Protein AF-A0A6I9Y8D9-F1 (afdb_monomer_lite)

InterPro domains:
  IPR011989 Armadillo-like helical [G3DSA:1.25.10.10] (12-214)
  IPR016024 Armadillo-type fold [SSF48371] (14-206)
  IPR038904 BRCA1-associated ATM activator 1 [PF28344] (1-304)
  IPR038904 BRCA1-associated ATM activator 1 [PTHR21331] (10-304)

Sequence (304 aa):
MKRLRGLDWFWQELLPSELPMLLEGLLNDHDSYVRASAVKTWGHFSLLSPPETPGVKRNENTKEVCAGGARLLEILSSDSEGFPRRAAVGVFIDWLKEGHPEASPDPAEFVSRALQAADGDLDWEVKIRALELAGVFIGQTFDGLGLGEGSASAGSSLAKTPAPLADALRLFCQMELFGFLFRGLQDCDRPVALKACEVLLALKSVLCKHRSKSSPAGDAAGLKDIPMETPPPPPPLSLPAGEAAEKDCQDPERLLLILESTDLEGLRKALDVSSDHLERNPESLLQDILAAAGNAEENKVDCY

Foldseek 3Di:
DPPCPPCLVVLVVVLPDCVLVVLVVQCPDPDLVSVLVSLLVLLVSLLSDDDDDPPDDDDPSSVPSNPCLVVLLCCLQPPPDDSSVLSSLVSLLVCLVSVGPVCNVPVLVSLLSQLVSQLPDPDLSSLLSNLVSLLSVLQVLCVVVVLHPPDDDDDDDDDDDPVSVVVSLQSCLVSLVLVSLVSQCVDPPLSSVLSSLVSLVVVVVSVVVVVVVPDPPDDDDDDDDDDDDDDDDQDPPCQDDDPVNNVLSNDSVSSVVSSVSDPSVVSNVVSVPDPCVQVVPVVNVVVVVVVVVVVPPPPPPPDD

Secondary structure (DSSP, 8-state):
--SSTT-HHHHHHHTTSSHHHHHHHHTT-SSHHHHHHHHHHHHHHHHHSPP--TT----HHHHHTT--HHHHHHHHHH-SSHHHHHHHHHHHHHHHHHT-TTTSS-HHHHHHHHHHHHHT-S-HHHHHHHHHHHHHHHHHHHHHTT-STT-----------SHHHHHHHHHHHHTTHHHHHHHHHT-SSHHHHHHHHHHHHHHHHHHHHHHHHHS-------------PPPPPPPP--PPPSHHHHHHTT-HHHHHHHHHHS-HHHHHHHHHS-THHHHT-HHHHHHHHHHHHHT-TT------

Organism: NCBI:txid35019

Radius of gyration: 24.73 Å; chains: 1; bounding box: 57×56×78 Å

Structure (mmCIF, N/CA/C/O backbone):
data_AF-A0A6I9Y8D9-F1
#
_entry.id   AF-A0A6I9Y8D9-F1
#
loop_
_atom_site.group_PDB
_atom_site.id
_atom_site.type_symbol
_atom_site.label_atom_id
_atom_site.label_alt_id
_atom_site.label_comp_id
_atom_site.label_asym_id
_atom_site.label_entity_id
_atom_site.label_seq_id
_atom_site.pdbx_PDB_ins_code
_atom_site.Cartn_x
_atom_site.Cartn_y
_atom_site.Cartn_z
_atom_site.occupancy
_atom_site.B_iso_or_equiv
_atom_site.auth_seq_id
_atom_site.auth_comp_id
_atom_site.auth_asym_id
_atom_site.auth_atom_id
_atom_site.pdbx_PDB_model_num
ATOM 1 N N . MET A 1 1 ? 19.204 4.654 2.467 1.00 52.19 1 MET A N 1
ATOM 2 C CA . MET A 1 1 ? 19.838 3.651 1.581 1.00 52.19 1 MET A CA 1
ATOM 3 C C . MET A 1 1 ? 20.431 2.461 2.357 1.00 52.19 1 MET A C 1
ATOM 5 O O . MET A 1 1 ? 21.654 2.340 2.446 1.00 52.19 1 MET A O 1
ATOM 9 N N . LYS A 1 2 ? 19.636 1.569 2.972 1.00 49.34 2 LYS A N 1
ATOM 10 C CA . LYS A 1 2 ? 20.222 0.417 3.710 1.00 49.34 2 LYS A CA 1
ATOM 11 C C . LYS A 1 2 ? 20.421 -0.829 2.838 1.00 49.34 2 LYS A C 1
ATOM 13 O O . LYS A 1 2 ? 21.380 -1.554 3.089 1.00 49.34 2 LYS A O 1
ATOM 18 N N . ARG A 1 3 ? 19.577 -1.053 1.820 1.00 50.78 3 ARG A N 1
ATOM 19 C CA . ARG A 1 3 ? 19.607 -2.265 0.967 1.00 50.78 3 ARG A CA 1
ATOM 20 C C . ARG A 1 3 ? 20.657 -2.277 -0.150 1.00 50.78 3 ARG A C 1
ATOM 22 O O . ARG A 1 3 ? 21.012 -3.357 -0.600 1.00 50.78 3 ARG A O 1
ATOM 29 N N . LEU A 1 4 ? 21.158 -1.118 -0.579 1.00 54.22 4 LEU A N 1
ATOM 30 C CA . LEU A 1 4 ? 22.045 -0.995 -1.753 1.00 54.22 4 LEU A CA 1
ATOM 31 C C . LEU A 1 4 ? 23.493 -0.618 -1.402 1.00 54.22 4 LEU A C 1
ATOM 33 O O . LEU A 1 4 ? 24.319 -0.419 -2.289 1.00 54.22 4 LEU A O 1
ATOM 37 N N . ARG A 1 5 ? 23.819 -0.542 -0.105 1.00 54.88 5 ARG A N 1
ATOM 38 C CA . ARG A 1 5 ? 25.154 -0.153 0.361 1.00 54.88 5 ARG A CA 1
ATOM 39 C C . ARG A 1 5 ? 26.219 -1.102 -0.204 1.00 54.88 5 ARG A C 1
ATOM 41 O O . ARG A 1 5 ? 26.212 -2.286 0.118 1.00 54.88 5 ARG A O 1
ATOM 48 N N . GLY A 1 6 ? 27.141 -0.564 -1.005 1.00 60.31 6 GLY A N 1
ATOM 49 C CA . GLY A 1 6 ? 28.257 -1.309 -1.603 1.00 60.31 6 GLY A CA 1
ATOM 50 C C . GLY A 1 6 ? 28.054 -1.756 -3.056 1.00 60.31 6 GLY A C 1
ATOM 51 O O . GLY A 1 6 ? 28.981 -2.321 -3.634 1.00 60.31 6 GLY A O 1
ATOM 52 N N . LEU A 1 7 ? 26.893 -1.484 -3.663 1.00 67.12 7 LEU A N 1
ATOM 53 C CA . LEU A 1 7 ? 26.633 -1.735 -5.090 1.00 67.12 7 LEU A CA 1
ATOM 54 C C . LEU A 1 7 ? 26.669 -0.461 -5.943 1.00 67.12 7 LEU 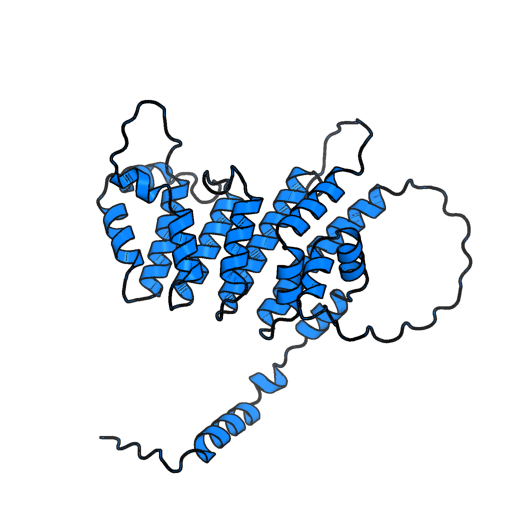A C 1
ATOM 56 O O . LEU A 1 7 ? 26.420 -0.527 -7.141 1.00 67.12 7 LEU A O 1
ATOM 60 N N . ASP A 1 8 ? 27.004 0.686 -5.353 1.00 68.69 8 ASP A N 1
ATOM 61 C CA . ASP A 1 8 ? 26.987 1.987 -6.034 1.00 68.69 8 ASP A CA 1
ATOM 62 C C . ASP A 1 8 ? 27.834 1.979 -7.318 1.00 68.69 8 ASP A C 1
ATOM 64 O O . ASP A 1 8 ? 27.422 2.526 -8.335 1.00 68.69 8 ASP A O 1
ATOM 68 N N . TRP A 1 9 ? 28.970 1.274 -7.300 1.00 73.62 9 TRP A N 1
ATOM 69 C CA . TRP A 1 9 ? 29.848 1.106 -8.461 1.00 73.62 9 TRP A CA 1
ATOM 70 C C . TRP A 1 9 ? 29.178 0.333 -9.610 1.00 73.62 9 TRP A C 1
ATOM 72 O O . TRP A 1 9 ? 29.330 0.705 -10.766 1.00 73.62 9 TRP A O 1
ATOM 82 N N . PHE A 1 10 ? 28.408 -0.718 -9.307 1.00 75.38 10 PHE A N 1
ATOM 83 C CA . PHE A 1 10 ? 27.727 -1.540 -10.312 1.00 75.38 10 PHE A CA 1
ATOM 84 C C . PHE A 1 10 ? 26.657 -0.721 -11.032 1.00 75.38 10 PHE A C 1
ATOM 86 O O . PHE A 1 10 ? 26.528 -0.766 -12.251 1.00 75.38 10 PHE A O 1
ATOM 93 N N . TRP A 1 11 ? 25.924 0.090 -10.276 1.00 71.50 11 TRP A N 1
ATOM 94 C CA . TRP A 1 11 ? 24.886 0.943 -10.832 1.00 71.50 11 TRP A CA 1
ATOM 95 C C . TRP A 1 11 ? 25.444 2.150 -11.582 1.00 71.50 11 TRP A C 1
ATOM 97 O O . TRP A 1 11 ? 24.901 2.517 -12.620 1.00 71.50 11 TRP A O 1
ATOM 107 N N . GLN A 1 12 ? 26.556 2.726 -11.118 1.00 71.00 12 GLN A N 1
ATOM 108 C CA . GLN A 1 12 ? 27.271 3.778 -11.845 1.00 71.00 12 GLN A CA 1
ATOM 109 C C . GLN A 1 12 ? 27.760 3.315 -13.223 1.00 71.00 12 GLN A C 1
ATOM 111 O O . GLN A 1 12 ? 27.753 4.122 -14.147 1.00 71.00 12 GLN A O 1
ATOM 116 N N . GLU A 1 13 ? 28.110 2.036 -13.383 1.00 79.25 13 GLU A N 1
ATOM 117 C CA . GLU A 1 13 ? 28.448 1.439 -14.685 1.00 79.25 13 GLU A CA 1
ATOM 118 C C . GLU A 1 13 ? 27.211 1.152 -15.555 1.00 79.25 13 GLU A C 1
ATOM 120 O O . GLU A 1 13 ? 27.277 1.215 -16.782 1.00 79.25 13 GLU A O 1
ATOM 125 N N . LEU A 1 14 ? 26.053 0.879 -14.944 1.00 76.50 14 LEU A N 1
ATOM 126 C CA . LEU A 1 14 ? 24.811 0.617 -15.676 1.00 76.50 14 LEU A CA 1
ATOM 127 C C . LEU A 1 14 ? 24.106 1.883 -16.176 1.00 76.50 14 LEU A C 1
ATOM 129 O O . LEU A 1 14 ? 23.495 1.841 -17.242 1.00 76.50 14 LEU A O 1
ATOM 133 N N . LEU A 1 15 ? 24.178 3.004 -15.452 1.00 72.94 15 LEU A N 1
ATOM 134 C CA . LEU A 1 15 ? 23.558 4.269 -15.875 1.00 72.94 15 LEU A CA 1
ATOM 135 C C . LEU A 1 15 ? 23.983 4.752 -17.282 1.00 72.94 15 LEU A C 1
ATOM 137 O O . LEU A 1 15 ? 23.105 5.184 -18.025 1.00 72.94 15 LEU A O 1
ATOM 141 N N . PRO A 1 16 ? 25.272 4.713 -17.677 1.00 76.19 16 PRO A N 1
ATOM 142 C CA . PRO A 1 16 ? 25.699 5.111 -19.020 1.00 76.19 16 PRO A CA 1
ATOM 143 C C . PRO A 1 16 ? 25.471 4.032 -20.093 1.00 76.19 16 PRO A C 1
ATOM 145 O O . PRO A 1 16 ? 25.769 4.281 -21.261 1.00 76.19 16 PRO A O 1
ATOM 148 N N . SER A 1 17 ? 24.985 2.842 -19.724 1.00 81.44 17 SER A N 1
ATOM 149 C CA . SER A 1 17 ? 24.684 1.764 -20.675 1.00 81.44 17 SER A CA 1
ATOM 150 C C . SER A 1 17 ? 23.351 1.990 -21.405 1.00 81.44 17 SER A C 1
ATOM 152 O O . SER A 1 17 ? 22.613 2.925 -21.110 1.00 81.44 17 SER A O 1
ATOM 154 N N . GLU A 1 18 ? 22.999 1.103 -22.340 1.00 83.44 18 GLU A N 1
ATOM 155 C CA . GLU A 1 18 ? 21.687 1.110 -23.015 1.00 83.44 18 GLU A CA 1
ATOM 156 C C . GLU A 1 18 ? 20.539 0.614 -22.114 1.00 83.44 18 GLU A C 1
ATOM 158 O O . GLU A 1 18 ? 19.372 0.647 -22.508 1.00 83.44 18 GLU A O 1
ATOM 163 N N . LEU A 1 19 ? 20.845 0.162 -20.892 1.00 82.12 19 LEU A N 1
ATOM 164 C CA . LEU A 1 19 ? 19.865 -0.422 -19.983 1.00 82.12 19 LEU A CA 1
ATOM 165 C C . LEU A 1 19 ? 18.702 0.522 -19.634 1.00 82.12 19 LEU A C 1
ATOM 167 O O . LEU A 1 19 ? 17.575 0.039 -19.663 1.00 82.12 19 LEU A O 1
ATOM 171 N N . PRO A 1 20 ? 18.886 1.831 -19.361 1.00 78.94 20 PRO A N 1
ATOM 172 C CA . PRO A 1 20 ? 17.755 2.724 -19.111 1.00 78.94 20 PRO A CA 1
ATOM 173 C C . PRO A 1 20 ? 16.799 2.837 -20.308 1.00 78.94 20 PRO A C 1
ATOM 175 O O . PRO A 1 20 ? 15.588 2.871 -20.119 1.00 78.94 20 PRO A O 1
ATOM 178 N N . MET A 1 21 ? 17.325 2.829 -21.540 1.00 81.06 21 MET A N 1
ATOM 179 C CA . MET A 1 21 ? 16.495 2.839 -22.752 1.00 81.06 21 MET A CA 1
ATOM 180 C C . MET A 1 21 ? 15.738 1.523 -22.933 1.00 81.06 21 MET A C 1
ATOM 182 O O . MET A 1 21 ? 14.553 1.530 -23.259 1.00 81.06 21 MET A O 1
ATOM 186 N N . LEU A 1 22 ? 16.411 0.391 -22.704 1.00 88.19 22 LEU A N 1
ATOM 187 C CA . LEU A 1 22 ? 15.767 -0.920 -22.725 1.00 88.19 22 LEU A CA 1
ATOM 188 C C . LEU A 1 22 ? 14.656 -0.998 -21.672 1.00 88.19 22 LEU A C 1
ATOM 190 O O . LEU A 1 22 ? 13.570 -1.490 -21.956 1.00 88.19 22 LEU A O 1
ATOM 194 N N . LEU A 1 23 ? 14.920 -0.482 -20.473 1.00 87.56 23 LEU A N 1
ATOM 195 C CA . LEU A 1 23 ? 13.995 -0.501 -19.349 1.00 87.56 23 LEU A CA 1
ATOM 196 C C . LEU A 1 23 ? 12.698 0.250 -19.655 1.00 87.56 23 LEU A C 1
ATOM 198 O O . LEU A 1 23 ? 11.628 -0.271 -19.360 1.00 87.56 23 LEU A O 1
ATOM 202 N N . GLU A 1 24 ? 12.790 1.408 -20.311 1.00 84.94 24 GLU A N 1
ATOM 203 C CA . GLU A 1 24 ? 11.620 2.167 -20.768 1.00 84.94 24 GLU A CA 1
ATOM 204 C C . GLU A 1 24 ? 10.775 1.364 -21.771 1.00 84.94 24 GLU A C 1
ATOM 206 O O . GLU A 1 24 ? 9.545 1.342 -21.697 1.00 84.94 24 GLU A O 1
ATOM 211 N N . GLY A 1 25 ? 11.428 0.626 -22.676 1.00 89.56 25 GLY A N 1
ATOM 212 C CA . GLY A 1 25 ? 10.748 -0.305 -23.578 1.00 89.56 25 GLY A CA 1
ATOM 213 C C . GLY A 1 25 ? 10.026 -1.426 -22.824 1.00 89.56 25 GLY A C 1
ATOM 214 O O . GLY A 1 25 ? 8.864 -1.712 -23.109 1.00 89.56 25 GLY A O 1
ATOM 215 N N . LEU A 1 26 ? 10.684 -2.014 -21.820 1.00 94.50 26 LEU A N 1
ATOM 216 C CA . LEU A 1 26 ? 10.142 -3.117 -21.018 1.00 94.50 26 LEU A CA 1
ATOM 217 C C . LEU A 1 26 ? 8.974 -2.702 -20.108 1.00 94.50 26 LEU A C 1
ATOM 219 O O . LEU A 1 26 ? 8.191 -3.560 -19.708 1.00 94.50 26 LEU A O 1
ATOM 223 N N . LEU A 1 27 ? 8.804 -1.408 -19.808 1.00 92.88 27 LEU A N 1
ATOM 224 C CA . LEU A 1 27 ? 7.602 -0.910 -19.124 1.00 92.88 27 LEU A CA 1
ATOM 225 C C . LEU A 1 27 ? 6.330 -1.080 -19.967 1.00 92.88 27 LEU A C 1
ATOM 227 O O . LEU A 1 27 ? 5.240 -1.052 -19.409 1.00 92.88 27 LEU A O 1
ATOM 231 N N . ASN A 1 28 ? 6.455 -1.274 -21.282 1.00 92.88 28 ASN A N 1
ATOM 232 C CA . ASN A 1 28 ? 5.337 -1.492 -22.203 1.00 92.88 28 ASN A CA 1
ATOM 233 C C . ASN A 1 28 ? 5.327 -2.923 -22.779 1.00 92.88 28 ASN A C 1
ATOM 235 O O . ASN A 1 28 ? 4.719 -3.168 -23.821 1.00 92.88 28 ASN A O 1
ATOM 239 N N . ASP A 1 29 ? 6.032 -3.862 -22.140 1.00 97.44 29 ASP A N 1
ATOM 240 C CA . ASP A 1 29 ? 6.089 -5.254 -22.586 1.00 97.44 29 ASP A CA 1
ATOM 241 C C . ASP A 1 29 ? 4.708 -5.931 -22.508 1.00 97.44 29 ASP A C 1
ATOM 243 O O . ASP A 1 29 ? 3.894 -5.635 -21.630 1.00 97.44 29 ASP A O 1
ATOM 247 N N . HIS A 1 30 ? 4.436 -6.864 -23.419 1.00 96.00 30 HIS A N 1
ATOM 248 C CA . HIS A 1 30 ? 3.203 -7.650 -23.413 1.00 96.00 30 HIS A CA 1
ATOM 249 C C . HIS A 1 30 ? 3.037 -8.524 -22.157 1.00 96.00 30 HIS A C 1
ATOM 251 O O . HIS A 1 30 ? 1.906 -8.782 -21.753 1.00 96.00 30 HIS A O 1
ATOM 257 N N . ASP A 1 31 ? 4.133 -8.956 -21.530 1.00 97.38 31 ASP A N 1
ATOM 258 C CA . ASP A 1 31 ? 4.118 -9.811 -20.346 1.00 97.38 31 ASP A CA 1
ATOM 259 C C . ASP A 1 31 ? 4.144 -8.965 -19.059 1.00 97.38 31 ASP A C 1
ATOM 261 O O . ASP A 1 31 ? 5.067 -8.179 -18.808 1.00 97.38 31 ASP A O 1
ATOM 265 N N . SER A 1 32 ? 3.133 -9.129 -18.200 1.00 97.44 32 SER A N 1
ATOM 266 C CA . SER A 1 32 ? 3.024 -8.370 -16.948 1.00 97.44 32 SER A CA 1
ATOM 267 C C . SER A 1 32 ? 4.136 -8.646 -15.945 1.00 97.44 32 SER A C 1
ATOM 269 O O . SER A 1 32 ? 4.478 -7.751 -15.167 1.00 97.44 32 SER A O 1
ATOM 271 N N . TYR A 1 33 ? 4.746 -9.833 -15.945 1.00 97.56 33 TYR A N 1
ATOM 272 C CA . TYR A 1 33 ? 5.900 -10.120 -15.092 1.00 97.56 33 TYR A CA 1
ATOM 273 C C . TYR A 1 33 ? 7.136 -9.355 -15.559 1.00 97.56 33 TYR A C 1
ATOM 275 O O . TYR A 1 33 ? 7.928 -8.898 -14.722 1.00 97.56 33 TYR A O 1
ATOM 283 N N . VAL A 1 34 ? 7.289 -9.175 -16.874 1.00 97.81 34 VAL A N 1
ATOM 284 C CA . VAL A 1 34 ? 8.354 -8.350 -17.454 1.00 97.81 34 VAL A CA 1
ATOM 285 C C . VAL A 1 34 ? 8.134 -6.888 -17.082 1.00 97.81 34 VAL A C 1
ATOM 287 O O . VAL A 1 34 ? 9.035 -6.292 -16.485 1.00 97.81 34 VAL A O 1
ATOM 290 N N . ARG A 1 35 ? 6.925 -6.345 -17.292 1.00 97.44 35 ARG A N 1
ATOM 291 C CA . ARG A 1 35 ? 6.581 -4.974 -16.869 1.00 97.44 35 ARG A CA 1
ATOM 292 C C . ARG A 1 35 ? 6.806 -4.763 -15.371 1.00 97.44 35 ARG A C 1
ATOM 294 O O . ARG A 1 35 ? 7.448 -3.798 -14.966 1.00 97.44 35 ARG A O 1
ATOM 301 N N . ALA A 1 36 ? 6.370 -5.696 -14.524 1.00 97.94 36 ALA A N 1
ATOM 302 C CA . ALA A 1 36 ? 6.573 -5.615 -13.076 1.00 97.94 36 ALA A CA 1
ATOM 303 C C . ALA A 1 36 ? 8.059 -5.642 -12.675 1.00 97.94 36 ALA A C 1
ATOM 305 O O . ALA A 1 36 ? 8.470 -4.966 -11.727 1.00 97.94 36 ALA A O 1
ATOM 306 N N . SER A 1 37 ? 8.879 -6.422 -13.382 1.00 96.50 37 SER A N 1
ATOM 307 C CA . SER A 1 37 ? 10.331 -6.468 -13.169 1.00 96.50 37 SER A CA 1
ATOM 308 C C . SER A 1 37 ? 11.012 -5.186 -13.644 1.00 96.50 37 SER A C 1
ATOM 310 O O . SER A 1 37 ? 11.926 -4.696 -12.971 1.00 96.50 37 SER A O 1
ATOM 312 N N . ALA A 1 38 ? 10.531 -4.610 -14.748 1.00 94.50 38 ALA A N 1
ATOM 313 C CA . ALA A 1 38 ? 10.971 -3.317 -15.245 1.00 94.50 38 ALA A CA 1
ATOM 314 C C . ALA A 1 38 ? 10.654 -2.209 -14.231 1.00 94.50 38 ALA A C 1
ATOM 316 O O . ALA A 1 38 ? 11.560 -1.491 -13.827 1.00 94.50 38 ALA A O 1
ATOM 317 N N . VAL A 1 39 ? 9.428 -2.156 -13.700 1.00 95.31 39 VAL A N 1
ATOM 318 C CA . VAL A 1 39 ? 9.019 -1.201 -12.654 1.00 95.31 39 VAL A CA 1
ATOM 319 C C . VAL A 1 39 ? 9.939 -1.254 -11.431 1.00 95.31 39 VAL A C 1
ATOM 321 O O . VAL A 1 39 ? 10.436 -0.221 -10.986 1.00 95.31 39 VAL A O 1
ATOM 324 N N . LYS A 1 40 ? 10.215 -2.452 -10.897 1.00 93.12 40 LYS A N 1
ATOM 325 C CA . LYS A 1 40 ? 11.105 -2.612 -9.729 1.00 93.12 40 LYS A CA 1
ATOM 326 C C . LYS A 1 40 ? 12.522 -2.140 -10.029 1.00 93.12 40 LYS A C 1
ATOM 328 O O . LYS A 1 40 ? 13.116 -1.405 -9.245 1.00 93.12 40 LYS A O 1
ATOM 333 N N . THR A 1 41 ? 13.060 -2.570 -11.167 1.00 89.44 41 THR A N 1
ATOM 334 C CA . THR A 1 41 ? 14.404 -2.190 -11.611 1.00 89.44 41 THR A CA 1
ATOM 335 C C . THR A 1 41 ? 14.499 -0.675 -11.776 1.00 89.44 41 THR A C 1
ATOM 337 O O . THR A 1 41 ? 15.435 -0.062 -11.269 1.00 89.44 41 THR A O 1
ATOM 340 N N . TRP A 1 42 ? 13.493 -0.064 -12.398 1.00 87.06 42 TRP A N 1
ATOM 341 C CA . TRP A 1 42 ? 13.403 1.374 -12.629 1.00 87.06 42 TRP A CA 1
ATOM 342 C C . TRP A 1 42 ? 13.354 2.153 -11.310 1.00 87.06 42 TRP A C 1
ATOM 344 O O . TRP A 1 42 ? 14.182 3.033 -11.086 1.00 87.06 42 TRP A O 1
ATOM 354 N N . GLY A 1 43 ? 12.510 1.727 -10.366 1.00 87.56 43 GLY A N 1
ATOM 355 C CA . GLY A 1 43 ? 12.453 2.306 -9.023 1.00 87.56 43 GLY A CA 1
ATOM 356 C C . GLY A 1 43 ? 13.784 2.271 -8.264 1.00 87.56 43 GLY A C 1
ATOM 357 O O . GLY A 1 43 ? 14.105 3.209 -7.529 1.00 87.56 43 GLY A O 1
ATOM 358 N N . HIS A 1 44 ? 14.586 1.218 -8.453 1.00 82.19 44 HIS A N 1
ATOM 359 C CA . HIS A 1 44 ? 15.936 1.139 -7.894 1.00 82.19 44 HIS A CA 1
ATOM 360 C C . HIS A 1 44 ? 16.923 2.082 -8.592 1.00 82.19 44 HIS A C 1
ATOM 362 O O . HIS A 1 44 ? 17.730 2.708 -7.904 1.00 82.19 44 HIS A O 1
ATOM 368 N N . PHE A 1 45 ? 16.846 2.233 -9.918 1.00 78.94 45 PHE A N 1
ATOM 369 C CA . PHE A 1 45 ? 17.674 3.193 -10.659 1.00 78.94 45 PHE A CA 1
ATOM 370 C C . PHE A 1 45 ? 17.459 4.635 -10.187 1.00 78.94 45 PHE A C 1
ATOM 372 O O . PHE A 1 45 ? 18.432 5.379 -10.016 1.00 78.94 45 PHE A O 1
ATOM 379 N N . SER A 1 46 ? 16.211 5.028 -9.925 1.00 78.06 46 SER A N 1
ATOM 380 C CA . SER A 1 46 ? 15.892 6.385 -9.465 1.00 78.06 46 SER A CA 1
ATOM 381 C C . SER A 1 46 ? 16.524 6.693 -8.098 1.00 78.06 46 SER A C 1
ATOM 383 O O . SER A 1 46 ? 17.102 7.763 -7.921 1.00 78.06 46 SER A O 1
ATOM 385 N N . LEU A 1 47 ? 16.567 5.717 -7.178 1.00 73.44 47 LEU A N 1
ATOM 386 C CA . LEU A 1 47 ? 17.202 5.846 -5.851 1.00 73.44 47 LEU A CA 1
ATOM 387 C C . LEU A 1 47 ? 18.715 6.086 -5.879 1.00 73.44 47 LEU A C 1
ATOM 389 O O . LEU A 1 47 ? 19.280 6.569 -4.897 1.00 73.44 47 LEU A O 1
ATOM 393 N N . LEU A 1 48 ? 19.374 5.709 -6.969 1.00 69.88 48 LEU A N 1
ATOM 394 C CA . LEU A 1 48 ? 20.830 5.738 -7.107 1.00 69.88 48 LEU A CA 1
ATOM 395 C C . LEU A 1 48 ? 21.319 6.931 -7.922 1.00 69.88 48 LEU A C 1
ATOM 397 O O . LEU A 1 48 ? 22.524 7.163 -8.034 1.00 69.88 48 LEU A O 1
ATOM 401 N N . SER A 1 49 ? 20.391 7.692 -8.497 1.00 61.03 49 SER A N 1
ATOM 402 C CA . SER A 1 49 ? 20.729 8.879 -9.260 1.00 61.03 49 SER A CA 1
ATOM 403 C C . SER A 1 49 ? 21.261 9.962 -8.314 1.00 61.03 49 SER A C 1
ATOM 405 O O . SER A 1 49 ? 20.552 10.359 -7.387 1.00 61.03 49 SER A O 1
ATOM 407 N N . PRO A 1 50 ? 22.504 10.448 -8.502 1.00 53.19 50 PRO A N 1
ATOM 408 C CA . PRO A 1 50 ? 23.046 11.497 -7.653 1.00 53.19 50 PRO A CA 1
ATOM 409 C C . PRO A 1 50 ? 22.197 12.772 -7.781 1.00 53.19 50 PRO A C 1
ATOM 411 O O . PRO A 1 50 ? 21.688 13.055 -8.871 1.00 53.19 50 PRO A O 1
ATOM 414 N N . PRO A 1 51 ? 22.047 13.554 -6.694 1.00 49.25 51 PRO A N 1
ATOM 415 C CA . PRO A 1 51 ? 21.346 14.831 -6.747 1.00 49.25 51 PRO A CA 1
ATOM 416 C C . PRO A 1 51 ? 21.979 15.727 -7.816 1.00 49.25 51 PRO A C 1
ATOM 418 O O . PRO A 1 51 ? 23.203 15.724 -7.980 1.00 49.25 51 PRO A O 1
ATOM 421 N N . GLU A 1 52 ? 21.147 16.472 -8.554 1.00 47.25 52 GLU A N 1
ATOM 422 C CA . GLU A 1 52 ? 21.610 17.364 -9.619 1.00 47.25 52 GLU A CA 1
ATOM 423 C C . GLU A 1 52 ? 22.723 18.279 -9.088 1.00 47.25 52 GLU A C 1
ATOM 425 O O . GLU A 1 52 ? 22.508 19.136 -8.231 1.00 47.25 52 GLU A O 1
ATOM 430 N N . THR A 1 53 ? 23.945 18.082 -9.582 1.00 41.75 53 THR A N 1
ATOM 431 C CA . THR A 1 53 ? 25.055 18.987 -9.292 1.00 41.75 53 THR A CA 1
ATOM 432 C C . THR A 1 53 ? 24.934 20.194 -10.222 1.00 41.75 53 THR A C 1
ATOM 434 O O . THR A 1 53 ? 24.869 20.015 -11.444 1.00 41.75 53 THR A O 1
ATOM 437 N N . PRO A 1 54 ? 24.907 21.435 -9.695 1.00 35.66 54 PRO A N 1
ATOM 438 C CA . PRO A 1 54 ? 24.822 22.623 -10.534 1.00 35.66 54 PRO A CA 1
ATOM 439 C C . PRO A 1 54 ? 26.008 22.667 -11.506 1.00 35.66 54 PRO A C 1
ATOM 441 O O . PRO A 1 54 ? 27.158 22.767 -11.085 1.00 35.66 54 PRO A O 1
ATOM 444 N N . GLY A 1 55 ? 25.731 22.584 -12.811 1.00 47.25 55 GLY A N 1
ATOM 445 C CA . GLY A 1 55 ? 26.737 22.730 -13.871 1.00 47.25 55 GLY A CA 1
ATOM 446 C C . GLY A 1 55 ? 27.052 21.473 -14.688 1.00 47.25 55 GLY A C 1
ATOM 447 O O . GLY A 1 55 ? 27.704 21.598 -15.725 1.00 47.25 55 GLY A O 1
ATOM 448 N N . VAL A 1 56 ? 26.556 20.288 -14.312 1.00 45.81 56 VAL A N 1
ATOM 449 C CA . VAL A 1 56 ? 26.675 19.082 -15.151 1.00 45.81 56 VAL A CA 1
ATOM 450 C C . VAL A 1 56 ? 25.462 19.000 -16.080 1.00 45.81 56 VAL A C 1
ATOM 452 O O . VAL A 1 56 ? 24.339 18.750 -15.647 1.00 45.81 56 VAL A O 1
ATOM 455 N N . LYS A 1 57 ? 25.668 19.241 -17.382 1.00 39.59 57 LYS A N 1
ATOM 456 C CA . LYS A 1 57 ? 24.616 19.075 -18.396 1.00 39.59 57 LYS A CA 1
ATOM 457 C C . LYS A 1 57 ? 24.281 17.591 -18.534 1.00 39.59 57 LYS A C 1
ATOM 459 O O . LYS A 1 57 ? 24.990 16.856 -19.213 1.00 39.59 57 LYS A O 1
ATOM 464 N N . ARG A 1 58 ? 23.195 17.163 -17.895 1.00 47.84 58 ARG A N 1
ATOM 465 C CA . ARG A 1 58 ? 22.591 15.854 -18.136 1.00 47.84 58 ARG A CA 1
ATOM 466 C C . ARG A 1 58 ? 21.977 15.848 -19.539 1.00 47.84 58 ARG A C 1
ATOM 468 O O . ARG A 1 58 ? 21.263 16.787 -19.891 1.00 47.84 58 ARG A O 1
ATOM 475 N N . ASN A 1 59 ? 22.284 14.827 -20.334 1.00 47.09 59 ASN A N 1
ATOM 476 C CA . ASN A 1 59 ? 21.540 14.514 -21.556 1.00 47.09 59 ASN A CA 1
ATOM 477 C C . ASN A 1 59 ? 20.044 14.368 -21.223 1.00 47.09 59 ASN A C 1
ATOM 479 O O . ASN A 1 59 ? 19.689 13.883 -20.147 1.00 47.09 59 ASN A O 1
ATOM 483 N N . GLU A 1 60 ? 19.176 14.808 -22.131 1.00 49.56 60 GLU A N 1
ATOM 484 C CA . GLU A 1 60 ? 17.718 14.833 -21.929 1.00 49.56 60 GLU A CA 1
ATOM 485 C C . GLU A 1 60 ? 17.180 13.444 -21.529 1.00 49.56 60 GLU A C 1
ATOM 487 O O . GLU A 1 60 ? 16.420 13.342 -20.569 1.00 49.56 60 GLU A O 1
ATOM 492 N N . ASN A 1 61 ? 17.732 12.372 -22.112 1.00 45.22 61 ASN A N 1
ATOM 493 C CA . ASN A 1 61 ? 17.399 10.977 -21.803 1.00 45.22 61 ASN A CA 1
ATOM 494 C C . ASN A 1 61 ? 17.611 10.563 -20.332 1.00 45.22 61 ASN A C 1
ATOM 496 O O . ASN A 1 61 ? 16.887 9.708 -19.837 1.00 45.22 61 ASN A O 1
ATOM 500 N N . THR A 1 62 ? 18.580 11.134 -19.604 1.00 44.62 62 THR A N 1
ATOM 501 C CA . THR A 1 62 ? 18.838 10.735 -18.200 1.00 44.62 62 THR A CA 1
ATOM 502 C C . THR A 1 62 ? 18.065 11.607 -17.204 1.00 44.62 62 THR A C 1
ATOM 504 O O . THR A 1 62 ? 18.054 11.313 -16.013 1.00 44.62 62 THR A O 1
ATOM 507 N N . LYS A 1 63 ? 17.414 12.692 -17.649 1.00 46.97 63 LYS A N 1
ATOM 508 C CA . LYS A 1 63 ? 16.485 13.460 -16.799 1.00 46.97 63 LYS A CA 1
ATOM 509 C C . LYS A 1 63 ? 15.140 12.748 -16.655 1.00 46.97 63 LYS A C 1
ATOM 511 O O . LYS A 1 63 ? 14.577 12.749 -15.568 1.00 46.97 63 LYS A O 1
ATOM 516 N N . GLU A 1 64 ? 14.683 12.105 -17.725 1.00 46.84 64 GLU A N 1
ATOM 517 C CA . GLU A 1 64 ? 13.395 11.402 -17.802 1.00 46.84 64 GLU A CA 1
ATOM 518 C C . GLU A 1 64 ? 13.369 10.137 -16.921 1.00 46.84 64 GLU A C 1
ATOM 520 O O . GLU A 1 64 ? 12.420 9.907 -16.181 1.00 46.84 64 GLU A O 1
ATOM 525 N N . VAL A 1 65 ? 14.484 9.397 -16.862 1.00 49.06 65 VAL A N 1
ATOM 526 C CA . VAL A 1 65 ? 14.658 8.210 -15.993 1.00 49.06 65 VAL A CA 1
ATOM 527 C C . VAL A 1 65 ? 14.664 8.560 -14.488 1.00 49.06 65 VAL A C 1
ATOM 529 O O . VAL A 1 65 ? 14.459 7.694 -13.640 1.00 49.06 65 VAL A O 1
ATOM 532 N N . CYS A 1 66 ? 14.882 9.828 -14.123 1.00 47.97 66 CYS A N 1
ATOM 533 C CA . CYS A 1 66 ? 14.958 10.281 -12.726 1.00 47.97 66 CYS A CA 1
ATOM 534 C C . CYS A 1 66 ? 13.701 10.988 -12.208 1.00 47.97 66 CYS A C 1
ATOM 536 O O . CYS A 1 66 ? 13.685 11.345 -11.034 1.00 47.97 66 CYS A O 1
ATOM 538 N N . ALA A 1 67 ? 12.706 11.219 -13.065 1.00 58.03 67 ALA A N 1
ATOM 539 C CA . ALA A 1 67 ? 11.485 11.959 -12.754 1.00 58.03 67 ALA A CA 1
ATOM 540 C C . ALA A 1 67 ? 10.253 11.135 -13.148 1.00 58.03 67 ALA A C 1
ATOM 542 O O . ALA A 1 67 ? 9.483 11.522 -14.025 1.00 58.03 67 ALA A O 1
ATOM 543 N N . GLY A 1 68 ? 10.084 9.963 -12.546 1.00 74.12 68 GLY A N 1
ATOM 544 C CA . GLY A 1 68 ? 9.057 9.014 -12.988 1.00 74.12 68 GLY A CA 1
ATOM 545 C C . GLY A 1 68 ? 8.191 8.453 -11.875 1.00 74.12 68 GLY A C 1
ATOM 546 O O . GLY A 1 68 ? 7.519 7.449 -12.082 1.00 74.12 68 GLY A O 1
ATOM 547 N N . GLY A 1 69 ? 8.083 9.144 -10.741 1.00 83.12 69 GLY A N 1
ATOM 548 C CA . GLY A 1 69 ? 6.924 8.980 -9.868 1.00 83.12 69 GLY A CA 1
ATOM 549 C C . GLY A 1 69 ? 5.612 9.200 -10.624 1.00 83.12 69 GLY A C 1
ATOM 550 O O . GLY A 1 69 ? 4.671 8.440 -10.424 1.00 83.12 69 GLY A O 1
ATOM 551 N N . ALA A 1 70 ? 5.567 10.141 -11.579 1.00 87.06 70 ALA A N 1
ATOM 552 C CA . ALA A 1 70 ? 4.418 10.320 -12.472 1.00 87.06 70 ALA A CA 1
ATOM 553 C C . ALA A 1 70 ? 4.149 9.079 -13.343 1.00 87.06 70 ALA A C 1
ATOM 555 O O . ALA A 1 70 ? 3.004 8.652 -13.470 1.00 87.06 70 ALA A O 1
ATOM 556 N N . ARG A 1 71 ? 5.204 8.460 -13.887 1.00 89.31 71 ARG A N 1
ATOM 557 C CA . ARG A 1 71 ? 5.113 7.237 -14.697 1.00 89.31 71 ARG A CA 1
ATOM 558 C C . ARG A 1 71 ? 4.670 6.033 -13.865 1.00 89.31 71 ARG A C 1
ATOM 560 O O . ARG A 1 71 ? 3.817 5.266 -14.292 1.00 89.31 71 ARG A O 1
ATOM 567 N N . LEU A 1 72 ? 5.197 5.880 -12.653 1.00 93.31 72 LEU A N 1
ATOM 568 C CA . LEU A 1 72 ? 4.753 4.839 -11.725 1.00 93.31 72 LEU A CA 1
ATOM 569 C C . LEU A 1 72 ? 3.308 5.045 -11.269 1.00 93.31 72 LEU A C 1
ATOM 571 O O . LEU A 1 72 ? 2.585 4.067 -11.097 1.00 93.31 72 LEU A O 1
ATOM 575 N N . LEU A 1 73 ? 2.877 6.297 -11.095 1.00 94.62 73 LEU A N 1
ATOM 576 C CA . LEU A 1 73 ? 1.494 6.622 -10.760 1.00 94.62 73 LEU A CA 1
ATOM 577 C C . LEU A 1 73 ? 0.556 6.321 -11.934 1.00 94.62 73 LEU A C 1
ATOM 579 O O . LEU A 1 73 ? -0.532 5.794 -11.717 1.00 94.62 73 LEU A O 1
ATOM 583 N N . GLU A 1 74 ? 0.985 6.590 -13.169 1.00 94.75 74 GLU A N 1
ATOM 584 C CA . GLU A 1 74 ? 0.275 6.179 -14.384 1.00 94.75 74 GLU A CA 1
ATOM 585 C C . GLU A 1 74 ? 0.129 4.653 -14.438 1.00 94.75 74 GLU A C 1
ATOM 587 O O . GLU A 1 74 ? -0.985 4.162 -14.607 1.00 94.75 74 GLU A O 1
ATOM 592 N N . ILE A 1 75 ? 1.211 3.900 -14.210 1.00 96.38 75 ILE A N 1
ATOM 593 C CA . ILE A 1 75 ? 1.174 2.429 -14.158 1.00 96.38 75 ILE A CA 1
ATOM 594 C C . ILE A 1 75 ? 0.200 1.956 -13.077 1.00 96.38 75 ILE A C 1
ATOM 596 O O . ILE A 1 75 ? -0.673 1.144 -13.367 1.00 96.38 75 ILE A O 1
ATOM 600 N N . LEU A 1 76 ? 0.294 2.499 -11.859 1.00 97.88 76 LEU A N 1
ATOM 601 C CA . LEU A 1 76 ? -0.627 2.182 -10.766 1.00 97.88 76 LEU A CA 1
ATOM 602 C C . LEU A 1 76 ? -2.087 2.502 -11.115 1.00 97.88 76 LEU A C 1
ATOM 604 O O . LEU A 1 76 ? -2.975 1.782 -10.689 1.00 97.88 76 LEU A O 1
ATOM 608 N N . SER A 1 77 ? -2.346 3.553 -11.890 1.00 96.06 77 SER A N 1
ATOM 609 C CA . SER A 1 77 ? -3.715 3.976 -12.205 1.00 96.06 77 SER A CA 1
ATOM 610 C C . SER A 1 77 ? -4.314 3.268 -13.423 1.00 96.06 77 SER A C 1
ATOM 612 O O . SER A 1 77 ? -5.534 3.246 -13.568 1.00 96.06 77 SER A O 1
ATOM 614 N N . SER A 1 78 ? -3.485 2.764 -14.345 1.00 94.75 78 SER A N 1
ATOM 615 C CA . SER A 1 78 ? -3.944 2.413 -15.698 1.00 94.75 78 SER A CA 1
ATOM 616 C C . SER A 1 78 ? -3.399 1.113 -16.287 1.00 94.75 78 SER A C 1
ATOM 618 O O . SER A 1 78 ? -3.945 0.664 -17.296 1.00 94.75 78 SER A O 1
ATOM 620 N N . ASP A 1 79 ? -2.380 0.472 -15.694 1.00 97.38 79 ASP A N 1
ATOM 621 C CA . ASP A 1 79 ? -1.933 -0.835 -16.193 1.00 97.38 79 ASP A CA 1
ATOM 622 C C . ASP A 1 79 ? -3.081 -1.841 -16.068 1.00 97.38 79 ASP A C 1
ATOM 624 O O . ASP A 1 79 ? -3.747 -1.921 -15.034 1.00 97.38 79 ASP A O 1
ATOM 628 N N . SER A 1 80 ? -3.328 -2.613 -17.123 1.00 95.06 80 SER A N 1
ATOM 629 C CA . SER A 1 80 ? -4.446 -3.552 -17.165 1.00 95.06 80 SER A CA 1
ATOM 630 C C . SER A 1 80 ? -4.277 -4.729 -16.204 1.00 95.06 80 SER A C 1
ATOM 632 O O . SER A 1 80 ? -5.265 -5.351 -15.818 1.00 95.06 80 SER A O 1
ATOM 634 N N . GLU A 1 81 ? -3.048 -5.044 -15.792 1.00 97.19 81 GLU A N 1
ATOM 635 C CA . GLU A 1 81 ? -2.737 -6.210 -14.968 1.00 97.19 81 GLU A CA 1
ATOM 636 C C . GLU A 1 81 ? -2.218 -5.824 -13.581 1.00 97.19 81 GLU A C 1
ATOM 638 O O . GLU A 1 81 ? -1.627 -4.770 -13.364 1.00 97.19 81 GLU A O 1
ATOM 643 N N . GLY A 1 82 ? -2.430 -6.712 -12.612 1.00 97.06 82 GLY A N 1
ATOM 644 C CA . GLY A 1 82 ? -2.093 -6.450 -11.216 1.00 97.06 82 GLY A CA 1
ATOM 645 C C . GLY A 1 82 ? -0.593 -6.388 -10.928 1.00 97.06 82 GLY A C 1
ATOM 646 O O . GLY A 1 82 ? -0.150 -5.566 -10.128 1.00 97.06 82 GLY A O 1
ATOM 647 N N . PHE A 1 83 ? 0.230 -7.226 -11.574 1.00 98.19 83 PHE A N 1
ATOM 648 C CA . PHE A 1 83 ? 1.654 -7.340 -11.223 1.00 98.19 83 PHE A CA 1
ATOM 649 C C . PHE A 1 83 ? 2.443 -6.022 -11.337 1.00 98.19 83 PHE A C 1
ATOM 651 O O . PHE A 1 83 ? 3.188 -5.715 -10.397 1.00 98.19 83 PHE A O 1
ATOM 658 N N . PRO A 1 84 ? 2.295 -5.216 -12.407 1.00 98.25 84 PRO A N 1
ATOM 659 C CA . PRO A 1 84 ? 2.972 -3.924 -12.510 1.00 98.25 84 PRO A CA 1
ATOM 660 C C . PRO A 1 84 ? 2.455 -2.912 -11.484 1.00 98.25 84 PRO A C 1
ATOM 662 O O . PRO A 1 84 ? 3.261 -2.230 -10.851 1.00 98.25 84 PRO A O 1
ATOM 665 N N . ARG A 1 85 ? 1.140 -2.884 -11.222 1.00 98.44 85 ARG A N 1
ATOM 666 C CA . ARG A 1 85 ? 0.535 -2.019 -10.191 1.00 98.44 85 ARG A CA 1
ATOM 667 C C . ARG A 1 85 ? 1.050 -2.359 -8.792 1.00 98.44 85 ARG A C 1
ATOM 669 O O . ARG A 1 85 ? 1.520 -1.481 -8.068 1.00 98.44 85 ARG A O 1
ATOM 676 N N . ARG A 1 86 ? 1.101 -3.652 -8.440 1.00 98.38 86 ARG A N 1
ATOM 677 C CA . ARG A 1 86 ? 1.711 -4.150 -7.188 1.00 98.38 86 ARG A CA 1
ATOM 678 C C . ARG A 1 86 ? 3.175 -3.719 -7.070 1.00 98.38 86 ARG A C 1
ATOM 680 O O . ARG A 1 86 ? 3.629 -3.359 -5.982 1.00 98.38 86 ARG A O 1
ATOM 687 N N . ALA A 1 87 ? 3.926 -3.788 -8.171 1.00 98.25 87 ALA A N 1
ATOM 688 C CA . ALA A 1 87 ? 5.323 -3.373 -8.212 1.00 98.25 87 ALA A CA 1
ATOM 689 C C . ALA A 1 87 ? 5.478 -1.860 -7.991 1.00 98.25 87 ALA A C 1
ATOM 691 O O . ALA A 1 87 ? 6.342 -1.469 -7.208 1.00 98.25 87 ALA A O 1
ATOM 692 N N . ALA A 1 88 ? 4.620 -1.034 -8.597 1.00 97.81 88 ALA A N 1
ATOM 693 C CA . ALA A 1 88 ? 4.648 0.421 -8.455 1.00 97.81 88 ALA A CA 1
ATOM 694 C C . ALA A 1 88 ? 4.442 0.858 -6.996 1.00 97.81 88 ALA A C 1
ATOM 696 O O . ALA A 1 88 ? 5.258 1.608 -6.461 1.00 97.81 88 ALA A O 1
ATOM 697 N N . VAL A 1 89 ? 3.441 0.301 -6.300 1.00 98.38 89 VAL A N 1
ATOM 698 C CA . VAL A 1 89 ? 3.246 0.582 -4.863 1.00 98.38 89 VAL A CA 1
ATOM 699 C C . VAL A 1 89 ? 4.452 0.125 -4.036 1.00 98.38 89 VAL A C 1
ATOM 701 O O . VAL A 1 89 ? 4.879 0.821 -3.118 1.00 98.38 89 VAL A O 1
ATOM 704 N N . GLY A 1 90 ? 5.049 -1.021 -4.382 1.00 97.62 90 GLY A N 1
ATOM 705 C CA . GLY A 1 90 ? 6.284 -1.494 -3.753 1.00 97.62 90 GLY A CA 1
ATOM 706 C C . GLY A 1 90 ? 7.439 -0.495 -3.878 1.00 97.62 90 GLY A C 1
ATOM 707 O O . GLY A 1 90 ? 8.125 -0.228 -2.892 1.00 97.62 90 GLY A O 1
ATOM 708 N N . VAL A 1 91 ? 7.611 0.103 -5.058 1.00 96.06 91 VAL A N 1
ATOM 709 C CA . VAL A 1 91 ? 8.609 1.156 -5.279 1.00 96.06 91 VAL A CA 1
ATOM 710 C C . VAL A 1 91 ? 8.294 2.399 -4.446 1.00 96.06 91 VAL A C 1
ATOM 712 O O . VAL A 1 91 ? 9.198 2.932 -3.810 1.00 96.06 91 VAL A O 1
ATOM 715 N N . PHE A 1 92 ? 7.032 2.830 -4.368 1.00 96.81 92 PHE A N 1
ATOM 716 C CA . PHE A 1 92 ? 6.642 3.970 -3.529 1.00 96.81 92 PHE A CA 1
ATOM 717 C C . PHE A 1 92 ? 6.935 3.748 -2.041 1.00 96.81 92 PHE A C 1
ATOM 719 O O . PHE A 1 92 ? 7.420 4.659 -1.368 1.00 96.81 92 PHE A O 1
ATOM 726 N N . ILE A 1 93 ? 6.720 2.530 -1.534 1.00 97.12 93 ILE A N 1
ATOM 727 C CA . ILE A 1 93 ? 7.097 2.151 -0.165 1.00 97.12 93 ILE A CA 1
ATOM 728 C C . ILE A 1 93 ? 8.611 2.277 0.033 1.00 97.12 93 ILE A C 1
ATOM 730 O O . ILE A 1 93 ? 9.056 2.846 1.033 1.00 97.12 93 ILE A O 1
ATOM 734 N N . ASP A 1 94 ? 9.407 1.749 -0.898 1.00 94.00 94 ASP A N 1
ATOM 735 C CA . ASP A 1 94 ? 10.868 1.810 -0.821 1.00 94.00 94 ASP A CA 1
ATOM 736 C C . ASP A 1 94 ? 11.371 3.259 -0.899 1.00 94.00 94 ASP A C 1
ATOM 738 O O . ASP A 1 94 ? 12.230 3.660 -0.113 1.00 94.00 94 ASP A O 1
ATOM 742 N N . TRP A 1 95 ? 10.797 4.074 -1.783 1.00 93.75 95 TRP A N 1
ATOM 743 C CA . TRP A 1 95 ? 11.113 5.495 -1.921 1.00 93.75 95 TRP A CA 1
ATOM 744 C C . TRP A 1 95 ? 10.817 6.285 -0.649 1.00 93.75 95 TRP A C 1
ATOM 746 O O . TRP A 1 95 ? 11.661 7.069 -0.208 1.00 93.75 95 TRP A O 1
ATOM 756 N N . LEU A 1 96 ? 9.666 6.039 -0.023 1.00 94.06 96 LEU A N 1
ATOM 757 C CA . LEU A 1 96 ? 9.295 6.662 1.243 1.00 94.06 96 LEU A CA 1
ATOM 758 C C . LEU A 1 96 ? 10.238 6.232 2.382 1.00 94.06 96 LEU A C 1
ATOM 760 O O . LEU A 1 96 ? 10.705 7.064 3.161 1.00 94.06 96 LEU A O 1
ATOM 764 N N . LYS A 1 97 ? 10.577 4.938 2.469 1.00 92.69 97 LYS A N 1
ATOM 765 C CA . LYS A 1 97 ? 11.500 4.405 3.490 1.00 92.69 97 LYS A CA 1
ATOM 766 C C . LYS A 1 97 ? 12.923 4.937 3.337 1.00 92.69 97 LYS A C 1
ATOM 768 O O . LYS A 1 97 ? 13.604 5.153 4.339 1.00 92.69 97 LYS A O 1
ATOM 773 N N . GLU A 1 98 ? 13.388 5.101 2.103 1.00 88.62 98 GLU A N 1
ATOM 774 C CA . GLU A 1 98 ? 14.778 5.450 1.805 1.00 88.62 98 GLU A CA 1
ATOM 775 C C . GLU A 1 98 ? 15.008 6.960 1.614 1.00 88.62 98 GLU A C 1
ATOM 777 O O . GLU A 1 98 ? 16.167 7.373 1.526 1.00 88.62 98 GLU A O 1
ATOM 782 N N . GLY A 1 99 ? 13.944 7.775 1.614 1.00 87.38 99 GLY A N 1
ATOM 783 C CA . GLY A 1 99 ? 14.016 9.234 1.493 1.00 87.38 99 GLY A CA 1
ATOM 784 C C . GLY A 1 99 ? 14.305 9.704 0.066 1.00 87.38 99 GLY A C 1
ATOM 785 O O . GLY A 1 99 ? 15.178 10.544 -0.140 1.00 87.38 99 GLY A O 1
ATOM 786 N N . HIS A 1 100 ? 13.615 9.129 -0.922 1.00 87.69 100 HIS A N 1
ATOM 787 C CA . HIS A 1 100 ? 13.796 9.469 -2.335 1.00 87.69 100 HIS A CA 1
ATOM 788 C C . HIS A 1 100 ? 13.473 10.952 -2.617 1.00 87.69 100 HIS A C 1
ATOM 790 O O . HIS A 1 100 ? 12.486 11.455 -2.072 1.00 87.69 100 HIS A O 1
ATOM 796 N N . PRO A 1 101 ? 14.214 11.646 -3.507 1.00 86.19 101 PRO A N 1
ATOM 797 C CA . PRO A 1 101 ? 13.983 13.060 -3.820 1.00 86.19 101 PRO A CA 1
ATOM 798 C C . PRO A 1 101 ? 12.587 13.408 -4.349 1.00 86.19 101 PRO A C 1
ATOM 800 O O . PRO A 1 101 ? 12.171 14.549 -4.196 1.00 86.19 101 PRO A O 1
ATOM 803 N N . GLU A 1 102 ? 11.855 12.460 -4.944 1.00 85.44 102 GLU A N 1
ATOM 804 C CA . GLU A 1 102 ? 10.456 12.686 -5.357 1.00 85.44 102 GLU A CA 1
ATOM 805 C C . GLU A 1 102 ? 9.456 12.565 -4.196 1.00 85.44 102 GLU A C 1
ATOM 807 O O . GLU A 1 102 ? 8.420 13.218 -4.211 1.00 85.44 102 GLU A O 1
ATOM 812 N N . ALA A 1 103 ? 9.764 11.756 -3.178 1.00 87.75 103 ALA A N 1
ATOM 813 C CA . ALA A 1 103 ? 8.888 11.555 -2.024 1.00 87.75 103 ALA A CA 1
ATOM 814 C C . ALA A 1 103 ? 9.206 12.529 -0.876 1.00 87.75 103 ALA A C 1
ATOM 816 O O . ALA A 1 103 ? 8.323 12.896 -0.114 1.00 87.75 103 ALA A O 1
ATOM 817 N N . SER A 1 104 ? 10.466 12.951 -0.729 1.00 87.81 104 SER A N 1
ATOM 818 C CA . SER A 1 104 ? 10.926 13.763 0.406 1.00 87.81 104 SER A CA 1
ATOM 819 C C . SER A 1 104 ? 10.387 15.204 0.502 1.00 87.81 104 SER A C 1
ATOM 821 O O . SER A 1 104 ? 10.244 15.662 1.635 1.00 87.81 104 SER A O 1
ATOM 823 N N . PRO A 1 105 ? 10.122 15.948 -0.598 1.00 88.50 105 PRO A N 1
ATOM 824 C CA . PRO A 1 105 ? 9.715 17.353 -0.505 1.00 88.50 105 PRO A CA 1
ATOM 825 C C . PRO A 1 105 ? 8.310 17.517 0.074 1.00 88.50 105 PRO A C 1
ATOM 827 O O . PRO A 1 105 ? 8.092 18.405 0.894 1.00 88.50 105 PRO A O 1
ATOM 830 N N . ASP A 1 106 ? 7.388 16.642 -0.332 1.00 91.56 106 ASP A N 1
ATOM 831 C CA . ASP A 1 106 ? 6.033 16.555 0.208 1.00 91.56 106 ASP A CA 1
ATOM 832 C C . ASP A 1 106 ? 5.593 15.079 0.311 1.00 91.56 106 ASP A C 1
ATOM 834 O O . ASP A 1 106 ? 4.923 14.546 -0.582 1.00 91.56 106 ASP A O 1
ATOM 838 N N . PRO A 1 107 ? 5.986 14.380 1.395 1.00 93.31 107 PRO A N 1
ATOM 839 C CA . PRO A 1 107 ? 5.641 12.973 1.583 1.00 93.31 107 PRO A CA 1
ATOM 840 C C . PRO A 1 107 ? 4.133 12.744 1.719 1.00 93.31 107 PRO A C 1
ATOM 842 O O . PRO A 1 107 ? 3.641 11.672 1.370 1.00 93.31 107 PRO A O 1
ATOM 845 N N . ALA A 1 108 ? 3.399 13.740 2.222 1.00 94.88 108 ALA A N 1
ATOM 846 C CA . ALA A 1 108 ? 1.959 13.663 2.411 1.00 94.88 108 ALA A CA 1
ATOM 847 C C . ALA A 1 108 ? 1.234 13.675 1.063 1.00 94.88 108 ALA A C 1
ATOM 849 O O . ALA A 1 108 ? 0.429 12.787 0.782 1.00 94.88 108 ALA A O 1
ATOM 850 N N . GLU A 1 109 ? 1.561 14.629 0.192 1.00 94.38 109 GLU A N 1
ATOM 851 C CA . GLU A 1 109 ? 0.991 14.691 -1.153 1.00 94.38 109 GLU A CA 1
ATOM 852 C C . GLU A 1 109 ? 1.378 13.457 -1.988 1.00 94.38 109 GLU A C 1
ATOM 854 O O . GLU A 1 109 ? 0.530 12.875 -2.670 1.00 94.38 109 GLU A O 1
ATOM 859 N N . PHE A 1 110 ? 2.634 13.005 -1.883 1.00 94.75 110 PHE A N 1
ATOM 860 C CA . PHE A 1 110 ? 3.127 11.800 -2.557 1.00 94.75 110 PHE A CA 1
ATOM 861 C C . PHE A 1 110 ? 2.332 10.546 -2.165 1.00 94.75 110 PHE A C 1
ATOM 863 O O . PHE A 1 110 ? 1.835 9.824 -3.033 1.00 94.75 110 PHE A O 1
ATOM 870 N N . VAL A 1 111 ? 2.176 10.298 -0.860 1.00 97.06 111 VAL A N 1
ATOM 871 C CA . VAL A 1 111 ? 1.415 9.146 -0.360 1.00 97.06 111 VAL A CA 1
ATOM 872 C C . VAL A 1 111 ? -0.060 9.283 -0.719 1.00 97.06 111 VAL A C 1
ATOM 874 O O . VAL A 1 111 ? -0.638 8.321 -1.211 1.00 97.06 111 VAL A O 1
ATOM 877 N N . SER A 1 112 ? -0.656 10.467 -0.547 1.00 96.44 112 SER A N 1
ATOM 878 C CA . SER A 1 112 ? -2.068 10.714 -0.867 1.00 96.44 112 SER A CA 1
ATOM 879 C C . SER A 1 112 ? -2.404 10.335 -2.314 1.00 96.44 112 SER A C 1
ATOM 881 O O . SER A 1 112 ? -3.333 9.562 -2.546 1.00 96.44 112 SER A O 1
ATOM 883 N N . ARG A 1 113 ? -1.584 10.759 -3.287 1.00 96.06 113 ARG A N 1
ATOM 884 C CA . ARG A 1 113 ? -1.770 10.385 -4.701 1.00 96.06 113 ARG A CA 1
ATOM 885 C C . ARG A 1 113 ? -1.707 8.877 -4.934 1.00 96.06 113 ARG A C 1
ATOM 887 O O . ARG A 1 113 ? -2.526 8.340 -5.675 1.00 96.06 113 ARG A O 1
ATOM 894 N N . ALA A 1 114 ? -0.751 8.193 -4.309 1.00 96.94 114 ALA A N 1
ATOM 895 C CA . ALA A 1 114 ? -0.620 6.745 -4.439 1.00 96.94 114 ALA A CA 1
ATOM 896 C C . ALA A 1 114 ? -1.818 5.998 -3.825 1.00 96.94 114 ALA A C 1
ATOM 898 O O . ALA A 1 114 ? -2.288 5.023 -4.408 1.00 96.94 114 ALA A O 1
ATOM 899 N N . LEU A 1 115 ? -2.336 6.463 -2.681 1.00 97.81 115 LEU A N 1
ATOM 9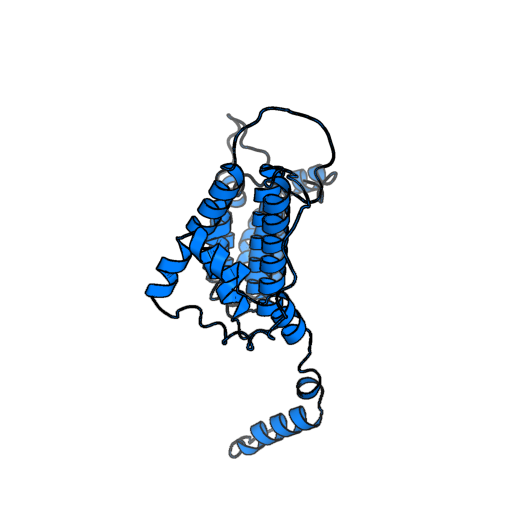00 C CA . LEU A 1 115 ? -3.526 5.879 -2.057 1.00 97.81 115 LEU A CA 1
ATOM 901 C C . LEU A 1 115 ? -4.773 6.103 -2.914 1.00 97.81 115 LEU A C 1
ATOM 903 O O . LEU A 1 115 ? -5.513 5.154 -3.144 1.00 97.81 115 LEU A O 1
ATOM 907 N N . GLN A 1 116 ? -4.969 7.312 -3.447 1.00 95.62 116 GLN A N 1
ATOM 908 C CA . GLN A 1 116 ? -6.087 7.625 -4.346 1.00 95.62 116 GLN A CA 1
ATOM 909 C C . GLN A 1 116 ? -6.087 6.743 -5.600 1.00 95.62 116 GLN A C 1
ATOM 911 O O . GLN A 1 116 ? -7.140 6.264 -6.010 1.00 95.62 116 GLN A O 1
ATOM 916 N N . ALA A 1 117 ? -4.913 6.485 -6.183 1.00 96.25 117 ALA A N 1
ATOM 917 C CA . ALA A 1 117 ? -4.791 5.594 -7.335 1.00 96.25 117 ALA A CA 1
ATOM 918 C C . ALA A 1 117 ? -5.098 4.121 -6.996 1.00 96.25 117 ALA A C 1
ATOM 920 O O . ALA A 1 117 ? -5.584 3.391 -7.853 1.00 96.25 117 ALA A O 1
ATOM 921 N N . ALA A 1 118 ? -4.842 3.685 -5.757 1.00 96.62 118 ALA A N 1
ATOM 922 C CA . ALA A 1 118 ? -5.026 2.298 -5.324 1.00 96.62 118 ALA A CA 1
ATOM 923 C C . ALA A 1 118 ? -6.388 1.998 -4.660 1.00 96.62 118 ALA A C 1
ATOM 925 O O . ALA A 1 118 ? -6.758 0.831 -4.547 1.00 96.62 118 ALA A O 1
ATOM 926 N N . ASP A 1 119 ? -7.129 3.012 -4.200 1.00 91.75 119 ASP A N 1
ATOM 927 C CA . ASP A 1 119 ? -8.365 2.870 -3.403 1.00 91.75 119 ASP A CA 1
ATOM 928 C C . ASP A 1 119 ? -9.446 2.039 -4.117 1.00 91.75 119 ASP A C 1
ATOM 930 O O . ASP A 1 119 ? -10.099 1.186 -3.518 1.00 91.75 119 ASP A O 1
ATOM 934 N N . GLY A 1 120 ? -9.580 2.234 -5.430 1.00 89.31 120 GLY A N 1
ATOM 935 C CA . GLY A 1 120 ? -10.526 1.508 -6.281 1.00 89.31 120 GLY A CA 1
ATOM 936 C C . GLY A 1 120 ? -9.951 0.287 -7.003 1.00 89.31 120 GLY A C 1
ATOM 937 O O . GLY A 1 120 ? -10.609 -0.220 -7.911 1.00 89.31 120 GLY A O 1
ATOM 938 N N . ASP A 1 121 ? -8.735 -0.164 -6.674 1.00 97.12 121 ASP A N 1
ATOM 939 C CA . ASP A 1 121 ? -8.080 -1.237 -7.429 1.00 97.12 121 ASP A CA 1
ATOM 940 C C . ASP A 1 121 ? -8.819 -2.578 -7.265 1.00 97.12 121 ASP A C 1
ATOM 942 O O . ASP A 1 121 ? -9.232 -2.963 -6.172 1.00 97.12 121 ASP A O 1
ATOM 946 N N . LEU A 1 122 ? -8.990 -3.311 -8.365 1.00 93.62 122 LEU A N 1
ATOM 947 C CA . LEU A 1 122 ? -9.648 -4.622 -8.354 1.00 93.62 122 LEU A CA 1
ATOM 948 C C . LEU A 1 122 ? -8.752 -5.728 -7.783 1.00 93.62 122 LEU A C 1
ATOM 950 O O . LEU A 1 122 ? -9.235 -6.800 -7.432 1.00 93.62 122 LEU A O 1
ATOM 954 N N . ASP A 1 123 ? -7.445 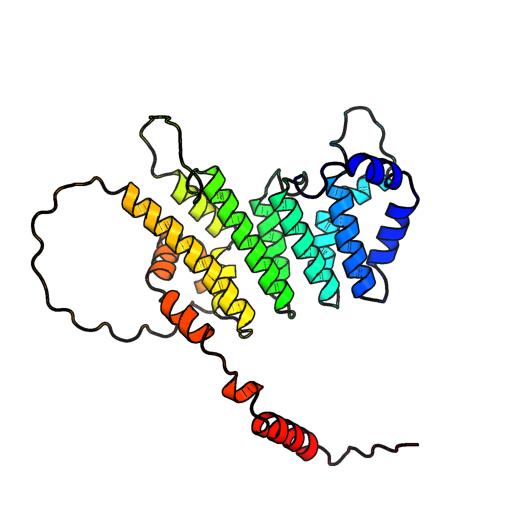-5.494 -7.726 1.00 96.88 123 ASP A N 1
ATOM 955 C CA . ASP A 1 123 ? -6.478 -6.428 -7.184 1.00 96.88 123 ASP A CA 1
ATOM 956 C C . ASP A 1 123 ? -6.242 -6.145 -5.696 1.00 96.88 123 ASP A C 1
ATOM 958 O O . ASP A 1 123 ? -5.572 -5.181 -5.310 1.00 96.88 123 ASP A O 1
ATOM 962 N N . TRP A 1 124 ? -6.764 -7.029 -4.848 1.00 96.81 124 TRP A N 1
ATOM 963 C CA . TRP A 1 124 ? -6.635 -6.943 -3.394 1.00 96.81 124 TRP A CA 1
ATOM 964 C C . TRP A 1 124 ? -5.179 -6.842 -2.914 1.00 96.81 124 TRP A C 1
ATOM 966 O O . TRP A 1 124 ? -4.908 -6.214 -1.888 1.00 96.81 124 TRP A O 1
ATOM 976 N N . GLU A 1 125 ? -4.205 -7.396 -3.647 1.00 98.06 125 GLU A N 1
ATOM 977 C CA . GLU A 1 125 ? -2.792 -7.270 -3.278 1.00 98.06 125 GLU A CA 1
ATOM 978 C C . GLU A 1 125 ? -2.255 -5.850 -3.498 1.00 98.06 125 GLU A C 1
ATOM 980 O O . GLU A 1 125 ? -1.354 -5.419 -2.771 1.00 98.06 125 GLU A O 1
ATOM 985 N N . VAL A 1 126 ? -2.794 -5.106 -4.472 1.00 98.44 126 VAL A N 1
ATOM 986 C CA . VAL A 1 126 ? -2.467 -3.683 -4.658 1.00 98.44 126 VAL A CA 1
ATOM 987 C C . VAL A 1 126 ? -2.992 -2.88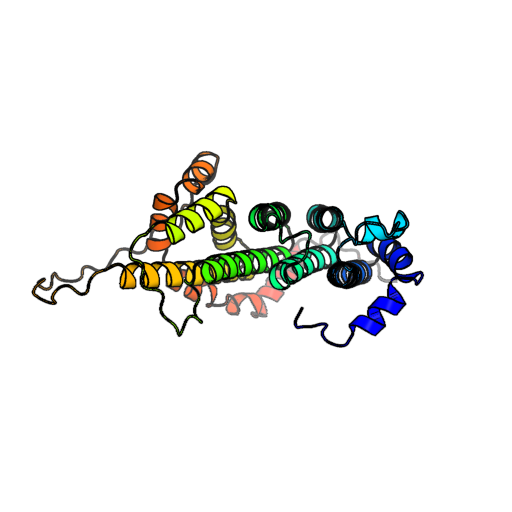6 -3.468 1.00 98.44 126 VAL A C 1
ATOM 989 O O . VAL A 1 126 ? -2.223 -2.149 -2.846 1.00 98.44 126 VAL A O 1
ATOM 992 N N . LYS A 1 127 ? -4.252 -3.113 -3.077 1.00 98.31 127 LYS A N 1
ATOM 993 C CA . LYS A 1 127 ? -4.865 -2.492 -1.891 1.00 98.31 127 LYS A CA 1
ATOM 994 C C . LYS A 1 127 ? -4.085 -2.785 -0.608 1.00 98.31 127 LYS A C 1
ATOM 996 O O . LYS A 1 127 ? -3.784 -1.864 0.149 1.00 98.31 127 LYS A O 1
ATOM 1001 N N . ILE A 1 128 ? -3.671 -4.035 -0.376 1.00 98.19 128 ILE A N 1
ATOM 1002 C CA . ILE A 1 128 ? -2.830 -4.387 0.785 1.00 98.19 128 ILE A CA 1
ATOM 1003 C C . ILE A 1 128 ? -1.513 -3.620 0.788 1.00 98.19 128 ILE A C 1
ATOM 1005 O O . ILE A 1 128 ? -1.091 -3.132 1.837 1.00 98.19 128 ILE A O 1
ATOM 1009 N N . ARG A 1 129 ? -0.841 -3.512 -0.362 1.00 98.50 129 ARG A N 1
ATOM 1010 C CA . ARG A 1 129 ? 0.412 -2.752 -0.452 1.00 98.50 129 ARG A CA 1
ATOM 1011 C C . ARG A 1 129 ? 0.175 -1.265 -0.210 1.00 98.50 129 ARG A C 1
ATOM 1013 O O . ARG A 1 129 ? 0.994 -0.631 0.447 1.00 98.50 129 ARG A O 1
ATOM 1020 N N . ALA A 1 130 ? -0.943 -0.710 -0.666 1.00 98.56 130 ALA A N 1
ATOM 1021 C CA . ALA A 1 130 ? -1.303 0.675 -0.375 1.00 98.56 130 ALA A CA 1
ATOM 1022 C C . ALA A 1 130 ? -1.582 0.885 1.128 1.00 98.56 130 ALA A C 1
ATOM 1024 O O . ALA A 1 130 ? -1.120 1.865 1.711 1.00 98.56 130 ALA A O 1
ATOM 1025 N N . LEU A 1 131 ? -2.214 -0.081 1.803 1.00 98.62 131 LEU A N 1
ATOM 1026 C CA . LEU A 1 131 ? -2.343 -0.090 3.267 1.00 98.62 131 LEU A CA 1
ATOM 1027 C C . LEU A 1 131 ? -0.982 -0.210 3.978 1.00 98.62 131 LEU A C 1
ATOM 1029 O O . LEU A 1 131 ? -0.774 0.416 5.018 1.00 98.62 131 LEU A O 1
ATOM 1033 N N . GLU A 1 132 ? -0.025 -0.964 3.426 1.00 98.56 132 GLU A N 1
ATOM 1034 C CA . GLU A 1 132 ? 1.356 -0.976 3.930 1.00 98.56 132 GLU A CA 1
ATOM 1035 C C . GLU A 1 132 ? 2.017 0.402 3.779 1.00 98.56 132 GLU A C 1
ATOM 1037 O O . GLU A 1 132 ? 2.617 0.891 4.736 1.00 98.56 132 GLU A O 1
ATOM 1042 N N . LEU A 1 133 ? 1.876 1.051 2.618 1.00 98.62 133 LEU A N 1
ATOM 1043 C CA . LEU A 1 133 ? 2.384 2.404 2.374 1.00 98.62 133 LEU A CA 1
ATOM 1044 C C . LEU A 1 133 ? 1.816 3.409 3.387 1.00 98.62 133 LEU A C 1
ATOM 1046 O O . LEU A 1 133 ? 2.583 4.149 4.006 1.00 98.62 133 LEU A O 1
ATOM 1050 N N . ALA A 1 134 ? 0.500 3.377 3.614 1.00 98.50 134 ALA A N 1
ATOM 1051 C CA . ALA A 1 134 ? -0.171 4.168 4.642 1.00 98.50 134 ALA A CA 1
ATOM 1052 C C . ALA A 1 134 ? 0.430 3.915 6.036 1.00 98.50 134 ALA A C 1
ATOM 1054 O O . ALA A 1 134 ? 0.786 4.858 6.743 1.00 98.50 134 ALA A O 1
ATOM 1055 N N . GLY A 1 135 ? 0.612 2.648 6.419 1.00 97.88 135 GLY A N 1
ATOM 1056 C CA . GLY A 1 135 ? 1.221 2.279 7.699 1.00 97.88 135 GLY A CA 1
ATOM 1057 C C . GLY A 1 135 ? 2.659 2.788 7.862 1.00 97.88 135 GLY A C 1
ATOM 1058 O O . GLY A 1 135 ? 3.020 3.280 8.931 1.00 97.88 135 GLY A O 1
ATOM 1059 N N . VAL A 1 136 ? 3.473 2.723 6.803 1.00 97.62 136 VAL A N 1
ATOM 1060 C CA . VAL A 1 136 ? 4.848 3.253 6.796 1.00 97.62 136 VAL A CA 1
ATOM 1061 C C . VAL A 1 136 ? 4.847 4.766 6.998 1.00 97.62 136 VAL A C 1
ATOM 1063 O O . VAL A 1 136 ? 5.605 5.263 7.831 1.00 97.62 136 VAL A O 1
ATOM 1066 N N . PHE A 1 137 ? 3.982 5.487 6.284 1.00 97.56 137 PHE A N 1
ATOM 1067 C CA . PHE A 1 137 ? 3.848 6.937 6.412 1.00 97.56 137 PHE A CA 1
ATOM 1068 C C . PHE A 1 137 ? 3.407 7.360 7.820 1.00 97.56 137 PHE A C 1
ATOM 1070 O O . PHE A 1 137 ? 4.003 8.263 8.411 1.00 97.56 137 PHE A O 1
ATOM 1077 N N . ILE A 1 138 ? 2.414 6.673 8.396 1.00 96.06 138 ILE A N 1
ATOM 1078 C CA . ILE A 1 138 ? 1.960 6.903 9.778 1.00 96.06 138 ILE A CA 1
ATOM 1079 C C . ILE A 1 138 ? 3.119 6.699 10.758 1.00 96.06 138 ILE A C 1
ATOM 1081 O O . ILE A 1 138 ? 3.372 7.558 11.605 1.00 96.06 138 ILE A O 1
ATOM 1085 N N . GLY A 1 139 ? 3.846 5.585 10.625 1.00 93.81 139 GLY A N 1
ATOM 1086 C CA . GLY A 1 139 ? 4.996 5.270 11.471 1.00 93.81 139 GLY A CA 1
ATOM 1087 C C . GLY A 1 139 ? 6.079 6.347 11.407 1.00 93.81 139 GLY A C 1
ATOM 1088 O O . GLY A 1 139 ? 6.477 6.871 12.442 1.00 93.81 139 GLY A O 1
ATOM 1089 N N . GLN A 1 140 ? 6.488 6.749 10.200 1.00 93.38 140 GLN A N 1
ATOM 1090 C CA . GLN A 1 140 ? 7.483 7.810 10.004 1.00 93.38 140 GLN A CA 1
ATOM 1091 C C . GLN A 1 140 ? 7.020 9.167 10.544 1.00 93.38 140 GLN A C 1
ATOM 1093 O O . GLN A 1 140 ? 7.820 9.895 11.135 1.00 93.38 140 GLN A O 1
ATOM 1098 N N . THR A 1 141 ? 5.736 9.497 10.378 1.00 92.81 141 THR A N 1
ATOM 1099 C CA . THR A 1 141 ? 5.149 10.729 10.921 1.00 92.81 141 THR A CA 1
ATOM 1100 C C . THR A 1 141 ? 5.259 10.734 12.443 1.00 92.81 141 THR A C 1
ATOM 1102 O O . THR A 1 141 ? 5.720 11.711 13.028 1.00 92.81 141 THR A O 1
ATOM 1105 N N . PHE A 1 142 ? 4.918 9.629 13.109 1.00 90.75 142 PHE A N 1
ATOM 1106 C CA . PHE A 1 142 ? 5.053 9.531 14.562 1.00 90.75 142 PHE A CA 1
ATOM 1107 C C . PHE A 1 142 ? 6.503 9.472 15.044 1.00 90.75 142 PHE A C 1
ATOM 1109 O O . PHE A 1 142 ? 6.819 10.091 16.062 1.00 90.75 142 PHE A O 1
ATOM 1116 N N . ASP A 1 143 ? 7.393 8.789 14.327 1.00 88.94 143 ASP A N 1
ATOM 1117 C CA . ASP A 1 143 ? 8.825 8.763 14.631 1.00 88.94 143 ASP A CA 1
ATOM 1118 C C . ASP A 1 143 ? 9.431 10.173 14.561 1.00 88.94 143 ASP A C 1
ATOM 1120 O O . ASP A 1 143 ? 10.149 10.579 15.478 1.00 88.94 143 ASP A O 1
ATOM 1124 N N . GLY A 1 144 ? 9.078 10.955 13.534 1.00 85.69 144 GLY A N 1
ATOM 1125 C CA . GLY A 1 144 ? 9.500 12.352 13.381 1.00 85.69 144 GLY A CA 1
ATOM 1126 C C . GLY A 1 144 ? 9.027 13.268 14.516 1.00 85.69 144 GLY A C 1
ATOM 1127 O O . GLY A 1 144 ? 9.691 14.252 14.836 1.00 85.69 144 GLY A O 1
ATOM 1128 N N . LEU A 1 145 ? 7.925 12.910 15.178 1.00 83.12 145 LEU A N 1
ATOM 1129 C CA . LEU A 1 145 ? 7.387 13.608 16.350 1.00 83.12 145 LEU A CA 1
ATOM 1130 C C . LEU A 1 145 ? 7.888 13.030 17.687 1.00 83.12 145 LEU A C 1
ATOM 1132 O O . LEU A 1 145 ? 7.464 13.482 18.751 1.00 83.12 145 LEU A O 1
ATOM 1136 N N . GLY A 1 146 ? 8.769 12.024 17.661 1.00 78.69 146 GLY A N 1
ATOM 1137 C CA . GLY A 1 146 ? 9.280 11.353 18.861 1.00 78.69 146 GLY A CA 1
ATOM 1138 C C . GLY A 1 146 ? 8.254 10.461 19.574 1.00 78.69 146 GLY A C 1
ATOM 1139 O O . GLY A 1 146 ? 8.436 10.128 20.747 1.00 78.69 146 GLY A O 1
ATOM 1140 N N . LEU A 1 147 ? 7.174 10.078 18.886 1.00 72.31 147 LEU A N 1
ATOM 1141 C CA . LEU A 1 147 ? 6.083 9.240 19.399 1.00 72.31 147 LEU A CA 1
ATOM 1142 C C . LEU A 1 147 ? 6.239 7.746 19.053 1.00 72.31 147 LEU A C 1
ATOM 1144 O O . LEU A 1 147 ? 5.440 6.929 19.513 1.00 72.31 147 LEU A O 1
ATOM 1148 N N . GLY A 1 148 ? 7.277 7.396 18.292 1.00 65.75 148 GLY A N 1
ATOM 1149 C CA . GLY A 1 148 ? 7.615 6.035 17.877 1.00 65.75 148 GLY A CA 1
ATOM 1150 C C . GLY A 1 148 ? 7.985 5.057 18.995 1.00 65.75 148 GLY A C 1
ATOM 1151 O O . GLY A 1 148 ? 8.403 5.444 20.090 1.00 65.75 148 GLY A O 1
ATOM 1152 N N . GLU A 1 149 ? 7.897 3.756 18.698 1.00 56.31 149 GLU A N 1
ATOM 1153 C CA . GLU A 1 149 ? 8.141 2.658 19.654 1.00 56.31 149 GLU A CA 1
ATOM 1154 C C . GLU A 1 149 ? 9.610 2.522 20.110 1.00 56.31 149 GLU A C 1
ATOM 1156 O O . GLU A 1 149 ? 9.884 1.810 21.074 1.00 56.31 149 GLU A O 1
ATOM 1161 N N . GLY A 1 150 ? 10.551 3.229 19.470 1.00 51.69 150 GLY A N 1
ATOM 1162 C CA . GLY A 1 150 ? 11.996 3.123 19.716 1.00 51.69 150 GLY A CA 1
ATOM 1163 C C . GLY A 1 150 ? 12.653 4.264 20.503 1.00 51.69 150 GLY A C 1
ATOM 1164 O O . GLY A 1 150 ? 13.875 4.256 20.650 1.00 51.69 150 GLY A O 1
ATOM 1165 N N . SER A 1 151 ? 11.907 5.256 21.000 1.00 48.19 151 SER A N 1
ATOM 1166 C CA . SER A 1 151 ? 12.516 6.411 21.681 1.00 48.19 151 SER A CA 1
ATOM 1167 C C . SER A 1 151 ? 12.862 6.102 23.144 1.00 48.19 151 SER A C 1
ATOM 1169 O O . SER A 1 151 ? 12.069 6.320 24.063 1.00 48.19 151 SER A O 1
ATOM 1171 N N . ALA A 1 152 ? 14.073 5.583 23.361 1.00 43.34 152 ALA A N 1
ATOM 1172 C CA . ALA A 1 152 ? 14.736 5.546 24.659 1.00 43.34 152 ALA A CA 1
ATOM 1173 C C . ALA A 1 152 ? 16.017 6.407 24.614 1.00 43.34 152 ALA A C 1
ATOM 1175 O O . ALA A 1 152 ? 16.985 6.044 23.950 1.00 43.34 152 ALA A O 1
ATOM 1176 N N . SER A 1 153 ? 16.024 7.495 25.403 1.00 44.25 153 SER A N 1
ATOM 1177 C CA . SER A 1 153 ? 17.132 8.451 25.661 1.00 44.25 153 SER A CA 1
ATOM 1178 C C . SER A 1 153 ? 17.347 9.538 24.586 1.00 44.25 153 SER A C 1
ATOM 1180 O O . SER A 1 153 ? 17.222 9.258 23.406 1.00 44.25 153 SER A O 1
ATOM 1182 N N . ALA A 1 154 ? 17.688 10.804 24.860 1.00 38.16 154 ALA A N 1
ATOM 1183 C CA . ALA A 1 154 ? 18.114 11.512 26.069 1.00 38.16 154 ALA A CA 1
ATOM 1184 C C . ALA A 1 154 ? 17.537 12.946 26.075 1.00 38.16 154 ALA A C 1
ATOM 1186 O O . ALA A 1 154 ? 17.176 13.484 25.033 1.00 38.16 154 ALA A O 1
ATOM 1187 N N . GLY A 1 155 ? 17.446 13.553 27.260 1.00 44.94 155 GLY A N 1
ATOM 1188 C CA . GLY A 1 155 ? 16.640 14.739 27.547 1.00 44.94 155 GLY A CA 1
ATOM 1189 C C . GLY A 1 155 ? 16.776 15.949 26.616 1.00 44.94 155 GLY A C 1
ATOM 1190 O O . GLY A 1 155 ? 17.863 16.443 26.336 1.00 44.94 155 GLY A O 1
ATOM 1191 N N . SER A 1 156 ? 15.617 16.524 26.301 1.00 37.47 156 SER A N 1
ATOM 1192 C CA . SER A 1 156 ? 15.450 17.971 26.214 1.00 37.47 156 SER A CA 1
ATOM 1193 C C . SER A 1 156 ? 14.169 18.336 26.956 1.00 37.47 156 SER A C 1
ATOM 1195 O O . SER A 1 156 ? 13.056 18.051 26.520 1.00 37.47 156 SER A O 1
ATOM 1197 N N . SER A 1 157 ? 14.349 18.900 28.147 1.00 48.88 157 SER A N 1
ATOM 1198 C CA . SER A 1 157 ? 13.287 19.531 28.918 1.00 48.88 157 SER A CA 1
ATOM 1199 C C . SER A 1 157 ? 13.010 20.903 28.304 1.00 48.88 157 SER A C 1
ATOM 1201 O O . SER A 1 157 ? 13.718 21.867 28.599 1.00 48.88 157 SER A O 1
ATOM 1203 N N . LEU A 1 158 ? 11.939 21.003 27.520 1.00 38.19 158 LEU A N 1
ATOM 1204 C CA . LEU A 1 158 ? 11.182 22.243 27.389 1.00 38.19 158 LEU A CA 1
ATOM 1205 C C . LEU A 1 158 ? 9.691 21.893 27.352 1.00 38.19 158 LEU A C 1
ATOM 1207 O O . LEU A 1 158 ? 9.195 21.285 26.410 1.00 38.19 158 LEU A O 1
ATOM 1211 N N . ALA A 1 159 ? 8.983 22.221 28.429 1.00 44.66 159 ALA A N 1
ATOM 1212 C CA . ALA A 1 159 ? 7.541 22.042 28.509 1.00 44.66 159 ALA A CA 1
ATOM 1213 C C . ALA A 1 159 ? 6.804 22.942 27.492 1.00 44.66 159 ALA A C 1
ATOM 1215 O O . ALA A 1 159 ? 7.205 24.090 27.288 1.00 44.66 159 ALA A O 1
ATOM 1216 N N . LYS A 1 160 ? 5.663 22.418 26.997 1.00 43.44 160 LYS A N 1
ATOM 1217 C CA . LYS A 1 160 ? 4.698 22.898 25.970 1.00 43.44 160 LYS A CA 1
ATOM 1218 C C . LYS A 1 160 ? 5.008 22.336 24.568 1.00 43.44 160 LYS A C 1
ATOM 1220 O O . LYS A 1 160 ? 5.934 22.781 23.913 1.00 43.44 160 LYS A O 1
ATOM 1225 N N . THR A 1 161 ? 4.243 21.382 24.031 1.00 39.53 161 THR A N 1
ATOM 1226 C CA . THR A 1 161 ? 2.820 21.548 23.678 1.00 39.53 161 THR A CA 1
ATOM 1227 C C . THR A 1 161 ? 2.119 20.201 23.381 1.00 39.53 161 THR A C 1
ATOM 1229 O O . THR A 1 161 ? 2.759 19.282 22.886 1.00 39.53 161 THR A O 1
ATOM 1232 N N . PRO A 1 162 ? 0.790 20.097 23.581 1.00 52.69 162 PRO A N 1
ATOM 1233 C CA . PRO A 1 162 ? -0.072 19.046 23.012 1.00 52.69 162 PRO A CA 1
ATOM 1234 C C . PRO A 1 162 ? -0.342 19.192 21.490 1.00 52.69 162 PRO A C 1
ATOM 1236 O O . PRO A 1 162 ? -1.192 18.497 20.945 1.00 52.69 162 PRO A O 1
ATOM 1239 N N . ALA A 1 163 ? 0.365 20.094 20.798 1.00 61.47 163 ALA A N 1
ATOM 1240 C CA . ALA A 1 163 ? 0.208 20.396 19.370 1.00 61.47 163 ALA A CA 1
ATOM 1241 C C . ALA A 1 163 ? 0.737 19.318 18.389 1.00 61.47 163 ALA A C 1
ATOM 1243 O O . ALA A 1 163 ? 0.066 19.091 17.386 1.00 61.47 163 ALA A O 1
ATOM 1244 N N . PRO A 1 164 ? 1.844 18.588 18.661 1.00 80.44 164 PRO A N 1
ATOM 1245 C CA . PRO A 1 164 ? 2.445 17.674 17.680 1.00 80.44 164 PRO A CA 1
ATOM 1246 C C . PRO A 1 164 ? 1.504 16.566 17.191 1.00 80.44 164 PRO A C 1
ATOM 1248 O O . PRO A 1 164 ? 1.452 16.266 16.002 1.00 80.44 164 PRO A O 1
ATOM 1251 N N . LEU A 1 165 ? 0.725 15.971 18.102 1.00 83.81 165 LEU A N 1
ATOM 1252 C CA . LEU A 1 165 ? -0.224 14.916 17.750 1.00 83.81 165 LEU A CA 1
ATOM 1253 C C . LEU A 1 165 ? -1.444 15.468 17.004 1.00 83.81 165 LEU A C 1
ATOM 1255 O O . LEU A 1 165 ? -1.895 14.861 16.038 1.00 83.81 165 LEU A O 1
ATOM 1259 N N . ALA A 1 166 ? -1.970 16.616 17.437 1.00 84.44 166 ALA A N 1
ATOM 1260 C CA . ALA A 1 166 ? -3.100 17.258 16.774 1.00 84.44 166 ALA A CA 1
ATOM 1261 C C . ALA A 1 166 ? -2.752 17.648 15.329 1.00 84.44 166 ALA A C 1
ATOM 1263 O O . ALA A 1 166 ? -3.582 17.497 14.436 1.00 84.44 166 ALA A O 1
ATOM 1264 N N . ASP A 1 167 ? -1.517 18.091 15.087 1.00 86.81 167 ASP A N 1
ATOM 1265 C CA . ASP A 1 167 ? -1.040 18.429 13.748 1.00 86.81 167 ASP A CA 1
ATOM 1266 C C . ASP A 1 167 ? -0.859 17.180 12.869 1.00 86.81 167 ASP A C 1
ATOM 1268 O O . ASP A 1 167 ? -1.280 17.197 11.714 1.00 86.81 167 ASP A O 1
ATOM 1272 N N . ALA A 1 168 ? -0.358 16.065 13.419 1.00 89.69 168 ALA A N 1
ATOM 1273 C CA . ALA A 1 168 ? -0.326 14.782 12.705 1.00 89.69 168 ALA A CA 1
ATOM 1274 C C . ALA A 1 168 ? -1.730 14.297 12.320 1.00 89.69 168 ALA A C 1
ATOM 1276 O O . ALA A 1 168 ? -1.965 13.888 11.187 1.00 89.69 168 ALA A O 1
ATOM 1277 N N . LEU A 1 169 ? -2.688 14.380 13.247 1.00 89.81 169 LEU A N 1
ATOM 1278 C CA . LEU A 1 169 ? -4.070 13.983 12.985 1.00 89.81 169 LEU A CA 1
ATOM 1279 C C . LEU A 1 169 ? -4.719 14.864 11.915 1.00 89.81 169 LEU A C 1
ATOM 1281 O O . LEU A 1 169 ? -5.386 14.340 11.027 1.00 89.81 169 LEU A O 1
ATOM 1285 N N . ARG A 1 170 ? -4.488 16.183 11.951 1.00 89.75 170 ARG A N 1
ATOM 1286 C CA . ARG A 1 170 ? -4.944 17.101 10.894 1.00 89.75 170 ARG A CA 1
ATOM 1287 C C . ARG A 1 170 ? -4.337 16.751 9.542 1.00 89.75 170 ARG A C 1
ATOM 1289 O O . ARG A 1 170 ? -5.068 16.747 8.558 1.00 89.75 170 ARG A O 1
ATOM 1296 N N . LEU A 1 171 ? -3.043 16.430 9.495 1.00 92.31 171 LEU A N 1
ATOM 1297 C CA . LEU A 1 171 ? -2.373 15.995 8.270 1.00 92.31 171 LEU A CA 1
ATOM 1298 C C . LEU A 1 171 ? -3.027 14.726 7.709 1.00 92.31 171 LEU A C 1
ATOM 1300 O O . LEU A 1 171 ? -3.387 14.681 6.537 1.00 92.31 171 LEU A O 1
ATOM 1304 N N . PHE A 1 172 ? -3.269 13.725 8.557 1.00 93.44 172 PHE A N 1
ATOM 1305 C CA . PHE A 1 172 ? -3.947 12.493 8.151 1.00 93.44 172 PHE A CA 1
ATOM 1306 C C . PHE A 1 172 ? -5.379 12.741 7.650 1.00 93.44 172 PHE A C 1
ATOM 1308 O O . PHE A 1 172 ? -5.807 12.084 6.704 1.00 93.44 172 PHE A O 1
ATOM 1315 N N . CYS A 1 173 ? -6.105 13.702 8.234 1.00 90.06 173 CYS A N 1
ATOM 1316 C CA . CYS A 1 173 ? -7.429 14.111 7.749 1.00 90.06 173 CYS A CA 1
ATOM 1317 C C . CYS A 1 173 ? -7.348 14.793 6.376 1.00 90.06 173 CYS A C 1
ATOM 1319 O O . CYS A 1 173 ? -8.129 14.471 5.488 1.00 90.06 173 CYS A O 1
ATOM 1321 N N . GLN A 1 174 ? -6.387 15.702 6.179 1.00 90.50 174 GLN A N 1
ATOM 1322 C CA . GLN A 1 174 ? -6.178 16.395 4.899 1.00 90.50 174 GLN A CA 1
ATOM 1323 C C . GLN A 1 174 ? -5.834 15.432 3.757 1.00 90.50 174 GLN A C 1
ATOM 1325 O O . GLN A 1 174 ? -6.164 15.701 2.608 1.00 90.50 174 GLN A O 1
ATOM 1330 N N . MET A 1 175 ? -5.189 14.311 4.079 1.00 91.69 175 MET A N 1
ATOM 1331 C CA . MET A 1 175 ? -4.861 13.241 3.135 1.00 91.69 175 MET A CA 1
ATOM 1332 C C . MET A 1 175 ? -5.983 12.210 2.949 1.00 91.69 175 MET A C 1
ATOM 1334 O O . MET A 1 175 ? -5.772 11.227 2.247 1.00 91.69 175 MET A O 1
ATOM 1338 N N . GLU A 1 176 ? -7.123 12.363 3.631 1.00 90.62 176 GLU A N 1
ATOM 1339 C CA . GLU A 1 176 ? -8.215 11.375 3.664 1.00 90.62 176 GLU A CA 1
ATOM 1340 C C . GLU A 1 176 ? -7.768 9.968 4.107 1.00 90.62 176 GLU A C 1
ATOM 1342 O O . GLU A 1 176 ? -8.416 8.958 3.821 1.00 90.62 176 GLU A O 1
ATOM 1347 N N . LEU A 1 177 ? -6.672 9.894 4.868 1.00 94.38 177 LEU A N 1
ATOM 1348 C CA . LEU A 1 177 ? -6.022 8.643 5.253 1.00 94.38 177 LEU A CA 1
ATOM 1349 C C . LEU A 1 177 ? -6.955 7.749 6.071 1.00 94.38 177 LEU A C 1
ATOM 1351 O O . LEU A 1 177 ? -7.001 6.538 5.877 1.00 94.38 177 LEU A O 1
ATOM 1355 N N . PHE A 1 178 ? -7.728 8.350 6.975 1.00 91.88 178 PHE A N 1
ATOM 1356 C CA . PHE A 1 178 ? -8.730 7.623 7.745 1.00 91.88 178 PHE A CA 1
ATOM 1357 C C . PHE A 1 178 ? -9.841 7.068 6.858 1.00 91.88 178 PHE A C 1
ATOM 1359 O O . PHE A 1 178 ? -10.242 5.927 7.058 1.00 91.88 178 PHE A O 1
ATOM 1366 N N . GLY A 1 179 ? -10.301 7.836 5.866 1.00 91.00 179 GLY A N 1
ATOM 1367 C CA . GLY A 1 179 ? -11.297 7.374 4.901 1.00 91.00 179 GLY A CA 1
ATOM 1368 C C . GLY A 1 179 ? -10.808 6.134 4.156 1.00 91.00 179 GLY A C 1
ATOM 1369 O O . GLY A 1 179 ? -11.516 5.132 4.114 1.00 91.00 179 GLY A O 1
ATOM 1370 N N . PHE A 1 180 ? -9.564 6.165 3.674 1.00 95.00 180 PHE A N 1
ATOM 1371 C CA . PHE A 1 180 ? -8.912 5.020 3.037 1.00 95.00 180 PHE A CA 1
ATOM 1372 C C . PHE A 1 180 ? -8.824 3.795 3.970 1.00 95.00 180 PHE A C 1
ATOM 1374 O O . PHE A 1 180 ? -9.214 2.691 3.593 1.00 95.00 180 PHE A O 1
ATOM 1381 N N . LEU A 1 181 ? -8.381 3.974 5.221 1.00 96.31 181 LEU A N 1
ATOM 1382 C CA . LEU A 1 181 ? -8.282 2.877 6.196 1.00 96.31 181 LEU A CA 1
ATOM 1383 C C . LEU A 1 181 ? -9.650 2.282 6.559 1.00 96.31 181 LEU A C 1
ATOM 1385 O O . LEU A 1 181 ? -9.788 1.066 6.669 1.00 96.31 181 LEU A O 1
ATOM 1389 N N . PHE A 1 182 ? -10.664 3.123 6.751 1.00 93.44 182 PHE A N 1
ATOM 1390 C CA . PHE A 1 182 ? -12.010 2.678 7.097 1.00 93.44 182 PHE A CA 1
ATOM 1391 C C . PHE A 1 182 ? -12.713 1.985 5.928 1.00 93.44 182 PHE A C 1
ATOM 1393 O O . PHE A 1 182 ? -13.379 0.977 6.154 1.00 93.44 182 PHE A O 1
ATOM 1400 N N . ARG A 1 183 ? -12.513 2.451 4.687 1.00 93.50 183 ARG A N 1
ATOM 1401 C CA . ARG A 1 183 ? -12.948 1.717 3.489 1.00 93.50 183 ARG A CA 1
ATOM 1402 C C . ARG A 1 183 ? -12.258 0.361 3.392 1.00 93.50 183 ARG A C 1
ATOM 1404 O O . ARG A 1 183 ? -12.941 -0.637 3.206 1.00 93.50 183 ARG A O 1
ATOM 1411 N N . GLY A 1 184 ? -10.945 0.309 3.628 1.00 95.81 184 GLY A N 1
ATOM 1412 C CA . GLY A 1 184 ? -10.200 -0.948 3.689 1.00 95.81 184 GLY A CA 1
ATOM 1413 C C . GLY A 1 184 ? -10.756 -1.917 4.736 1.00 95.81 184 GLY A C 1
ATOM 1414 O O . GLY A 1 184 ? -10.885 -3.099 4.457 1.00 95.81 184 GLY A O 1
ATOM 1415 N N . LEU A 1 185 ? -11.157 -1.426 5.915 1.00 94.56 185 LEU A N 1
ATOM 1416 C CA . LEU A 1 185 ? -11.778 -2.240 6.972 1.00 94.56 185 LEU A CA 1
ATOM 1417 C C . LEU A 1 185 ? -13.136 -2.837 6.554 1.00 94.56 185 LEU A C 1
ATOM 1419 O O . LEU A 1 185 ? -13.530 -3.876 7.079 1.00 94.56 185 LEU A O 1
ATOM 1423 N N . GLN A 1 186 ? -13.842 -2.175 5.636 1.00 92.19 186 GLN A N 1
ATOM 1424 C CA . GLN A 1 186 ? -15.120 -2.612 5.069 1.00 92.19 186 GLN A CA 1
ATOM 1425 C C . GLN A 1 186 ? -14.970 -3.379 3.746 1.00 92.19 186 GLN A C 1
ATOM 1427 O O . GLN A 1 186 ? -15.981 -3.724 3.133 1.00 92.19 186 GLN A O 1
ATOM 1432 N N . ASP A 1 187 ? -13.740 -3.625 3.291 1.00 94.19 187 ASP A N 1
ATOM 1433 C CA . ASP A 1 187 ? -13.488 -4.291 2.018 1.00 94.19 187 ASP A CA 1
ATOM 1434 C C . ASP A 1 187 ? -13.987 -5.747 2.049 1.00 94.19 187 ASP A C 1
ATOM 1436 O O . ASP A 1 187 ? -13.945 -6.426 3.081 1.00 94.19 187 ASP A O 1
ATOM 1440 N N . CYS A 1 188 ? -14.494 -6.224 0.911 1.00 90.94 188 CYS A N 1
ATOM 1441 C CA . CYS A 1 188 ? -14.964 -7.598 0.771 1.00 90.94 188 CYS A CA 1
ATOM 1442 C C . CYS A 1 188 ? -13.807 -8.602 0.780 1.00 90.94 188 CYS A C 1
ATOM 1444 O O . CYS A 1 188 ? -13.989 -9.743 1.214 1.00 90.94 188 CYS A O 1
ATOM 1446 N N . ASP A 1 189 ? -12.617 -8.182 0.352 1.00 92.44 189 ASP A N 1
ATOM 1447 C CA . ASP A 1 189 ? -11.412 -8.980 0.449 1.00 92.44 189 ASP A CA 1
ATOM 1448 C C . ASP A 1 189 ? -10.924 -8.995 1.897 1.00 92.44 189 ASP A C 1
ATOM 1450 O O . ASP A 1 189 ? -10.291 -8.065 2.403 1.00 92.44 189 ASP A O 1
ATOM 1454 N N . ARG A 1 190 ? -11.172 -10.117 2.578 1.00 91.69 190 ARG A N 1
ATOM 1455 C CA . ARG A 1 190 ? -10.734 -10.352 3.961 1.00 91.69 190 ARG A CA 1
ATOM 1456 C C . ARG A 1 190 ? -9.264 -9.969 4.216 1.00 91.69 190 ARG A C 1
ATOM 1458 O O . ARG A 1 190 ? -9.009 -9.349 5.250 1.00 91.69 190 ARG A O 1
ATOM 1465 N N . PRO A 1 191 ? -8.287 -10.290 3.339 1.00 94.12 191 PRO A N 1
ATOM 1466 C CA . PRO A 1 191 ? -6.903 -9.853 3.523 1.00 94.12 191 PRO A CA 1
ATOM 1467 C C . PRO A 1 191 ? -6.725 -8.323 3.585 1.00 94.12 191 PRO A C 1
ATOM 1469 O O . PRO A 1 191 ? -5.896 -7.836 4.356 1.00 94.12 191 PRO A O 1
ATOM 1472 N N . VAL A 1 192 ? -7.515 -7.562 2.821 1.00 96.62 192 VAL A N 1
ATOM 1473 C CA . VAL A 1 192 ? -7.518 -6.088 2.834 1.00 96.62 192 VAL A CA 1
ATOM 1474 C C . VAL A 1 192 ? -8.104 -5.583 4.151 1.00 96.62 192 VAL A C 1
ATOM 1476 O O . VAL A 1 192 ? -7.452 -4.795 4.843 1.00 96.62 192 VAL A O 1
ATOM 1479 N N . ALA A 1 193 ? -9.264 -6.112 4.556 1.00 95.88 193 ALA A N 1
ATOM 1480 C CA . ALA A 1 193 ? -9.909 -5.773 5.825 1.00 95.88 193 ALA A CA 1
ATOM 1481 C C . ALA A 1 193 ? -9.012 -6.053 7.035 1.00 95.88 193 ALA A C 1
ATOM 1483 O O . ALA A 1 193 ? -8.871 -5.209 7.926 1.00 95.88 193 ALA A O 1
ATOM 1484 N N . LEU A 1 194 ? -8.333 -7.203 7.042 1.00 95.88 194 LEU A N 1
ATOM 1485 C CA . LEU A 1 194 ? -7.368 -7.555 8.079 1.00 95.88 194 LEU A CA 1
ATOM 1486 C C . LEU A 1 194 ? -6.219 -6.544 8.117 1.00 95.88 194 LEU A C 1
ATOM 1488 O O . LEU A 1 194 ? -5.880 -6.038 9.189 1.00 95.88 194 LEU A O 1
ATOM 1492 N N . LYS A 1 195 ? -5.649 -6.199 6.955 1.00 97.50 195 LYS A N 1
ATOM 1493 C CA . LYS A 1 195 ? -4.523 -5.268 6.898 1.00 97.50 195 LYS A CA 1
ATOM 1494 C C . LYS A 1 195 ? -4.905 -3.864 7.361 1.00 97.50 195 LYS A C 1
ATOM 1496 O O . LYS A 1 195 ? -4.145 -3.240 8.102 1.00 97.50 195 LYS A O 1
ATOM 1501 N N . ALA A 1 196 ? -6.083 -3.382 6.981 1.00 97.75 196 ALA A N 1
ATOM 1502 C CA . ALA A 1 196 ? -6.608 -2.107 7.453 1.00 97.75 196 ALA A CA 1
ATOM 1503 C C . ALA A 1 196 ? -6.819 -2.116 8.974 1.00 97.75 196 ALA A C 1
ATOM 1505 O O . ALA A 1 196 ? -6.398 -1.187 9.668 1.00 97.75 196 ALA A O 1
ATOM 1506 N N . CYS A 1 197 ? -7.384 -3.204 9.507 1.00 97.19 197 CYS A N 1
ATOM 1507 C CA . CYS A 1 197 ? -7.562 -3.396 10.942 1.00 97.19 197 CYS A CA 1
ATOM 1508 C C . CYS A 1 197 ? -6.226 -3.361 11.704 1.00 97.19 197 CYS A C 1
ATOM 1510 O O . CYS A 1 197 ? -6.141 -2.739 12.763 1.00 97.19 197 CYS A O 1
ATOM 1512 N N . GLU A 1 198 ? -5.167 -3.986 11.178 1.00 96.94 198 GLU A N 1
ATOM 1513 C CA . GLU A 1 198 ? -3.822 -3.936 11.771 1.00 96.94 198 GLU A CA 1
ATOM 1514 C C . GLU A 1 198 ? -3.275 -2.507 11.860 1.00 96.94 198 GLU A C 1
ATOM 1516 O O . GLU A 1 198 ? -2.759 -2.106 12.907 1.00 96.94 198 GLU A O 1
ATOM 1521 N N . VAL A 1 199 ? -3.390 -1.733 10.777 1.00 97.62 199 VAL A N 1
ATOM 1522 C CA . VAL A 1 199 ? -2.895 -0.348 10.732 1.00 97.62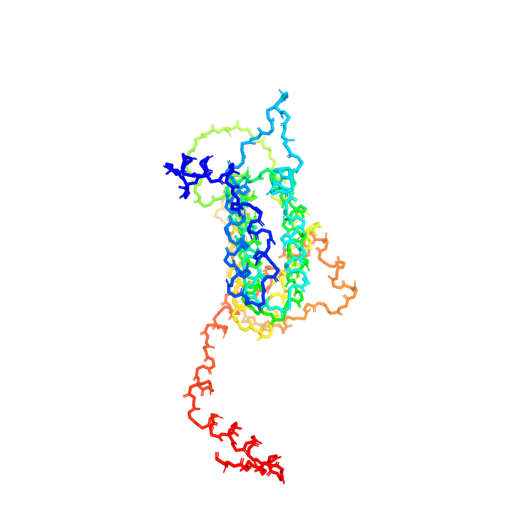 199 VAL A CA 1
ATOM 1523 C C . VAL A 1 199 ? -3.675 0.536 11.709 1.00 97.62 199 VAL A C 1
ATOM 1525 O O . VAL A 1 199 ? -3.071 1.300 12.465 1.00 97.62 199 VAL A O 1
ATOM 1528 N N . LEU A 1 200 ? -5.003 0.389 11.766 1.00 96.81 200 LEU A N 1
ATOM 1529 C CA . LEU A 1 200 ? -5.859 1.119 12.707 1.00 96.81 200 LEU A CA 1
ATOM 1530 C C . LEU A 1 200 ? -5.558 0.757 14.171 1.00 96.81 200 LEU A C 1
ATOM 1532 O O . LEU A 1 200 ? -5.519 1.643 15.026 1.00 96.81 200 LEU A O 1
ATOM 1536 N N . LEU A 1 201 ? -5.281 -0.516 14.474 1.00 95.69 201 LEU A N 1
ATOM 1537 C CA . LEU A 1 201 ? -4.855 -0.951 15.810 1.00 95.69 201 LEU A CA 1
ATOM 1538 C C . LEU A 1 201 ? -3.507 -0.339 16.209 1.00 95.69 201 LEU A C 1
ATOM 1540 O O . LEU A 1 201 ? -3.348 0.122 17.343 1.00 95.69 201 LEU A O 1
ATOM 1544 N N . ALA A 1 202 ? -2.541 -0.305 15.288 1.00 94.19 202 ALA A N 1
ATOM 1545 C CA . ALA A 1 202 ? -1.247 0.326 15.530 1.00 94.19 202 ALA A CA 1
ATOM 1546 C C . ALA A 1 202 ? -1.409 1.826 15.829 1.00 94.19 202 ALA A C 1
ATOM 1548 O O . ALA A 1 202 ? -0.847 2.331 16.804 1.00 94.19 202 ALA A O 1
ATOM 1549 N N . LEU A 1 203 ? -2.249 2.519 15.055 1.00 92.88 203 LEU A N 1
ATOM 1550 C CA . LEU A 1 203 ? -2.597 3.920 15.281 1.00 92.88 203 LEU A CA 1
ATOM 1551 C C . LEU A 1 203 ? -3.257 4.134 16.655 1.00 92.88 203 LEU A C 1
ATOM 1553 O O . LEU A 1 203 ? -2.800 4.975 17.433 1.00 92.88 203 LEU A O 1
ATOM 1557 N N . LYS A 1 204 ? -4.276 3.331 16.997 1.00 91.94 204 LYS A N 1
ATOM 1558 C CA . LYS A 1 204 ? -4.973 3.372 18.298 1.00 91.94 204 LYS A CA 1
ATOM 1559 C C . LYS A 1 204 ? -3.997 3.187 19.466 1.00 91.94 204 LYS A C 1
ATOM 1561 O O . LYS A 1 204 ? -4.051 3.935 20.441 1.00 91.94 204 LYS A O 1
ATOM 1566 N N . SER A 1 205 ? -3.039 2.267 19.341 1.00 90.44 205 SER A N 1
ATOM 1567 C CA . SER A 1 205 ? -1.994 2.027 20.347 1.00 90.44 205 SER A CA 1
ATOM 1568 C C . SER A 1 205 ? -1.126 3.265 20.614 1.00 90.44 205 SER A C 1
ATOM 1570 O O . SER A 1 205 ? -0.885 3.617 21.774 1.00 90.44 205 SER A O 1
ATOM 1572 N N . VAL A 1 206 ? -0.687 3.971 19.565 1.00 88.50 206 VAL A N 1
ATOM 1573 C CA . VAL A 1 206 ? 0.108 5.208 19.703 1.00 88.50 206 VAL A CA 1
ATOM 1574 C C . VAL A 1 206 ? -0.697 6.301 20.414 1.00 88.50 206 VAL A C 1
ATOM 1576 O O . VAL A 1 206 ? -0.189 6.947 21.337 1.00 88.50 206 VAL A O 1
ATOM 1579 N N . LEU A 1 207 ? -1.971 6.461 20.047 1.00 86.31 207 LEU A N 1
ATOM 1580 C CA . LEU A 1 207 ? -2.876 7.447 20.643 1.00 86.31 207 LEU A CA 1
ATOM 1581 C C . LEU A 1 207 ? -3.110 7.191 22.139 1.00 86.31 207 LEU A C 1
ATOM 1583 O O . LEU A 1 207 ? -2.987 8.112 22.955 1.00 86.31 207 LEU A O 1
ATOM 1587 N N . CYS A 1 208 ? -3.356 5.936 22.529 1.00 85.94 208 CYS A N 1
ATOM 1588 C CA . CYS A 1 208 ? -3.509 5.557 23.935 1.00 85.94 208 CYS A CA 1
ATOM 1589 C C . CYS A 1 208 ? -2.243 5.862 24.754 1.00 85.94 208 CYS A C 1
ATOM 1591 O O . CYS A 1 208 ? -2.333 6.466 25.826 1.00 85.94 208 CYS A O 1
ATOM 1593 N N . LYS A 1 209 ? -1.052 5.516 24.236 1.00 84.19 209 LYS A N 1
ATOM 1594 C CA . LYS A 1 209 ? 0.236 5.797 24.901 1.00 84.19 209 LYS A CA 1
ATOM 1595 C C . LYS A 1 209 ? 0.447 7.300 25.126 1.00 84.19 209 LYS A C 1
ATOM 1597 O O . LYS A 1 209 ? 0.957 7.694 26.176 1.00 84.19 209 LYS A O 1
ATOM 1602 N N . HIS A 1 210 ? 0.062 8.144 24.166 1.00 79.19 210 HIS A N 1
ATOM 1603 C CA . HIS A 1 210 ? 0.169 9.599 24.301 1.00 79.19 210 HIS A CA 1
ATOM 1604 C C . HIS A 1 210 ? -0.755 10.143 25.403 1.00 79.19 210 HIS A C 1
ATOM 1606 O O . HIS A 1 210 ? -0.314 10.924 26.250 1.00 79.19 210 HIS A O 1
ATOM 1612 N N . ARG A 1 211 ? -2.010 9.673 25.460 1.00 76.31 211 ARG A N 1
ATOM 1613 C CA . ARG A 1 211 ? -2.977 10.075 26.496 1.00 76.31 211 ARG A CA 1
ATOM 1614 C C . ARG A 1 211 ? -2.467 9.751 27.902 1.00 76.31 211 ARG A C 1
ATOM 1616 O O . ARG A 1 211 ? -2.482 10.626 28.768 1.00 76.31 211 ARG A O 1
ATOM 1623 N N . SER A 1 212 ? -1.922 8.549 28.108 1.00 73.12 212 SER A N 1
ATOM 1624 C CA . SER A 1 212 ? -1.351 8.127 29.396 1.00 73.12 212 SER A CA 1
ATOM 1625 C C . SER A 1 212 ? -0.148 8.966 29.841 1.00 73.12 212 SER A C 1
ATOM 1627 O O . SER A 1 212 ? 0.019 9.186 31.035 1.00 73.12 212 SER A O 1
ATOM 1629 N N . LYS A 1 213 ? 0.673 9.470 28.907 1.00 67.06 213 LYS A N 1
ATOM 1630 C CA . LYS A 1 213 ? 1.809 10.366 29.211 1.00 67.06 213 LYS A CA 1
ATOM 1631 C C . LYS A 1 213 ? 1.371 11.796 29.548 1.00 67.06 213 LYS A C 1
ATOM 1633 O O . LYS A 1 213 ? 2.069 12.489 30.281 1.00 67.06 213 LYS A O 1
ATOM 1638 N N . SER A 1 214 ? 0.243 12.242 28.993 1.00 60.56 214 SER A N 1
ATOM 1639 C CA . SER A 1 214 ? -0.300 13.592 29.205 1.00 60.56 214 SER A CA 1
ATOM 1640 C C . SER A 1 214 ? -1.103 13.747 30.502 1.00 60.56 214 SER A C 1
ATOM 1642 O O . SER A 1 214 ? -1.328 14.871 30.947 1.00 60.56 214 SER A O 1
ATOM 1644 N N . SER A 1 215 ? -1.515 12.636 31.122 1.00 50.19 215 SER A N 1
ATOM 1645 C CA . SER A 1 215 ? -2.192 12.663 32.416 1.00 50.19 215 SER A CA 1
ATOM 1646 C C . SER A 1 215 ? -1.145 12.820 33.525 1.00 50.19 215 SER A C 1
ATOM 1648 O O . SER A 1 215 ? -0.292 11.940 33.668 1.00 50.19 215 SER A O 1
ATOM 1650 N N . PRO A 1 216 ? -1.162 13.902 34.326 1.00 44.81 216 PRO A N 1
ATOM 1651 C CA . PRO A 1 216 ? -0.314 13.972 35.506 1.00 44.81 216 PRO A CA 1
ATOM 1652 C C . PRO A 1 216 ? -0.696 12.813 36.427 1.00 44.81 216 PRO A C 1
ATOM 1654 O O . PRO A 1 216 ? -1.880 12.551 36.641 1.00 44.81 216 PRO A O 1
ATOM 1657 N N . ALA A 1 217 ? 0.304 12.105 36.951 1.00 48.75 217 ALA A N 1
ATOM 1658 C CA . ALA A 1 217 ? 0.114 11.174 38.051 1.00 48.75 217 ALA A CA 1
ATOM 1659 C C . ALA A 1 217 ? -0.429 11.968 39.252 1.00 48.75 217 ALA A C 1
ATOM 1661 O O . ALA A 1 217 ? 0.329 12.581 39.997 1.00 48.75 217 ALA A O 1
ATOM 1662 N N . GLY A 1 218 ? -1.753 12.026 39.358 1.00 38.44 218 GLY A N 1
ATOM 1663 C CA . GLY A 1 218 ? -2.501 12.632 40.445 1.00 38.44 218 GLY A CA 1
ATOM 1664 C C . GLY A 1 218 ? -3.296 11.541 41.138 1.00 38.44 218 GLY A C 1
ATOM 1665 O O . GLY A 1 218 ? -4.241 11.011 40.566 1.00 38.44 218 GLY A O 1
ATOM 1666 N N . ASP A 1 219 ? -2.828 11.194 42.331 1.00 34.25 219 ASP A N 1
ATOM 1667 C CA . ASP A 1 219 ? -3.543 10.588 43.449 1.00 34.25 219 ASP A CA 1
ATOM 1668 C C . ASP A 1 219 ? -4.619 9.542 43.127 1.00 34.25 219 ASP A C 1
ATOM 1670 O O . ASP A 1 219 ? -5.793 9.822 42.881 1.00 34.25 219 ASP A O 1
ATOM 1674 N N . ALA A 1 220 ? -4.211 8.283 43.283 1.00 43.72 220 ALA A N 1
ATOM 1675 C CA . ALA A 1 220 ? -5.114 7.182 43.565 1.00 43.72 220 ALA A CA 1
ATOM 1676 C C . ALA A 1 220 ? -5.827 7.428 44.909 1.00 43.72 220 ALA A C 1
ATOM 1678 O O . ALA A 1 220 ? -5.343 7.025 45.965 1.00 43.72 220 ALA A O 1
ATOM 1679 N N . ALA A 1 221 ? -6.988 8.077 44.875 1.00 41.31 221 ALA A N 1
ATOM 1680 C CA . ALA A 1 221 ? -7.924 8.080 45.991 1.00 41.31 221 ALA A CA 1
ATOM 1681 C C . ALA A 1 221 ? -9.373 8.235 45.506 1.00 41.31 221 ALA A C 1
ATOM 1683 O O . ALA A 1 221 ? -9.878 9.335 45.317 1.00 41.31 221 ALA A O 1
ATOM 1684 N N . GLY A 1 222 ? -10.057 7.093 45.398 1.00 41.53 222 GLY A N 1
ATOM 1685 C CA . GLY A 1 222 ? -11.494 6.994 45.645 1.00 41.53 222 GLY A CA 1
ATOM 1686 C C . GLY A 1 222 ? -12.422 7.236 44.459 1.00 41.53 222 GLY A C 1
ATOM 1687 O O . GLY A 1 222 ? -13.037 8.291 44.366 1.00 41.53 222 GLY A O 1
ATOM 1688 N N . LEU A 1 223 ? -12.680 6.193 43.669 1.00 35.97 223 LEU A N 1
ATOM 1689 C CA . LEU A 1 223 ? -13.975 6.035 43.008 1.00 35.97 223 LEU A CA 1
ATOM 1690 C C . LEU A 1 223 ? -14.491 4.621 43.273 1.00 35.97 223 LEU A C 1
ATOM 1692 O O . LEU A 1 223 ? -13.818 3.631 43.007 1.00 35.97 223 LEU A O 1
ATOM 1696 N N . LYS A 1 224 ? -15.658 4.582 43.919 1.00 34.28 224 LYS A N 1
ATOM 1697 C CA . LYS A 1 224 ? -16.392 3.386 44.329 1.00 34.28 224 LYS A CA 1
ATOM 1698 C C . LYS A 1 224 ? -16.797 2.557 43.112 1.00 34.28 224 LYS A C 1
ATOM 1700 O O . LYS A 1 224 ? -17.234 3.123 42.113 1.00 34.28 224 LYS A O 1
ATOM 1705 N N . ASP A 1 225 ? -16.732 1.239 43.277 1.00 33.44 225 ASP A N 1
ATOM 1706 C CA . ASP A 1 225 ? -17.316 0.243 42.382 1.00 33.44 225 ASP A CA 1
ATOM 1707 C C . ASP A 1 225 ? -18.785 0.567 42.072 1.00 33.44 225 ASP A C 1
ATOM 1709 O O . ASP A 1 225 ? -19.625 0.654 42.975 1.00 33.44 225 ASP A O 1
ATOM 1713 N N . ILE A 1 226 ? -19.096 0.717 40.785 1.00 37.16 226 ILE A N 1
ATOM 1714 C CA . ILE A 1 226 ? -20.458 0.649 40.250 1.00 37.16 226 ILE A CA 1
ATOM 1715 C C . ILE A 1 226 ? -20.551 -0.680 39.483 1.00 37.16 226 ILE A C 1
ATOM 1717 O O . ILE A 1 226 ? -19.647 -0.967 38.695 1.00 37.16 226 ILE A O 1
ATOM 1721 N N . PRO A 1 227 ? -21.586 -1.513 39.706 1.00 39.44 227 PRO A N 1
ATOM 1722 C CA . PRO A 1 227 ? -21.709 -2.810 39.050 1.00 39.44 227 PRO A CA 1
ATOM 1723 C C . PRO A 1 227 ? -21.722 -2.710 37.521 1.00 39.44 227 PRO A C 1
ATOM 1725 O O . PRO A 1 227 ? -22.455 -1.921 36.931 1.00 39.44 227 PRO A O 1
ATOM 1728 N N . MET A 1 228 ? -20.900 -3.563 36.918 1.00 35.72 228 MET A N 1
ATOM 1729 C CA . MET A 1 228 ? -20.712 -3.777 35.489 1.00 35.72 228 MET A CA 1
ATOM 1730 C C . MET A 1 228 ? -21.992 -4.346 34.854 1.00 35.72 228 MET A C 1
ATOM 1732 O O . MET A 1 228 ? -22.223 -5.554 34.888 1.00 35.72 228 MET A O 1
ATOM 1736 N N . GLU A 1 229 ? -22.823 -3.482 34.267 1.00 38.31 229 GLU A N 1
ATOM 1737 C CA . GLU A 1 229 ? -23.763 -3.916 33.231 1.00 38.31 229 GLU A CA 1
ATOM 1738 C C . GLU A 1 229 ? -22.979 -4.237 31.957 1.00 38.31 229 GLU A C 1
ATOM 1740 O O . GLU A 1 229 ? -22.081 -3.506 31.534 1.00 38.31 229 GLU A O 1
ATOM 1745 N N . THR A 1 230 ? -23.285 -5.393 31.378 1.00 36.47 230 THR A N 1
ATOM 1746 C CA . THR A 1 230 ? -22.670 -5.896 30.152 1.00 36.47 230 THR A CA 1
ATOM 1747 C C . THR A 1 230 ? -23.035 -4.950 29.003 1.00 36.47 230 THR A C 1
ATOM 1749 O O . THR A 1 230 ? -24.229 -4.724 28.791 1.00 36.47 230 THR A O 1
ATOM 1752 N N . PRO A 1 231 ? -22.067 -4.387 28.254 1.00 41.91 231 PRO A N 1
ATOM 1753 C CA . PRO A 1 231 ? -22.396 -3.526 27.129 1.00 41.91 231 PRO A CA 1
ATOM 1754 C C . PRO A 1 231 ? -23.168 -4.333 26.074 1.00 41.91 231 PRO A C 1
ATOM 1756 O O . PRO A 1 231 ? -22.804 -5.486 25.817 1.00 41.91 231 PRO A O 1
ATOM 1759 N N . PRO A 1 232 ? -24.216 -3.766 25.452 1.00 39.31 232 PRO A N 1
ATOM 1760 C CA . PRO A 1 232 ? -24.838 -4.386 24.291 1.00 39.31 232 PRO A CA 1
ATOM 1761 C C . PRO A 1 232 ? -23.800 -4.563 23.169 1.00 39.31 232 PRO A C 1
ATOM 1763 O O . PRO A 1 232 ? -22.838 -3.790 23.101 1.00 39.31 232 PRO A O 1
ATOM 1766 N N . PRO A 1 233 ? -23.969 -5.572 22.292 1.00 37.34 233 PRO A N 1
ATOM 1767 C CA . PRO A 1 233 ? -23.071 -5.777 21.162 1.00 37.34 233 PRO A CA 1
ATOM 1768 C C . PRO A 1 233 ? -22.981 -4.486 20.334 1.00 37.34 233 PRO A C 1
ATOM 1770 O O . PRO A 1 233 ? -24.011 -3.829 20.136 1.00 37.34 233 PRO A O 1
ATOM 1773 N N . PRO A 1 234 ? -21.777 -4.098 19.877 1.00 42.59 234 PRO A N 1
ATOM 1774 C CA . PRO A 1 234 ? -21.613 -2.883 19.100 1.00 42.59 234 PRO A CA 1
ATOM 1775 C C . PRO A 1 234 ? -22.493 -2.972 17.844 1.00 42.59 234 PRO A C 1
ATOM 1777 O O . PRO A 1 234 ? -22.561 -4.036 17.218 1.00 42.59 234 PRO A O 1
ATOM 1780 N N . PRO A 1 235 ? -23.205 -1.892 17.480 1.00 37.34 235 PRO A N 1
ATOM 1781 C CA . PRO A 1 235 ? -23.965 -1.870 16.241 1.00 37.34 235 PRO A CA 1
ATOM 1782 C C . PRO A 1 235 ? -23.015 -2.118 15.057 1.00 37.34 235 PRO A C 1
ATOM 1784 O O . PRO A 1 235 ? -21.840 -1.748 15.136 1.00 37.34 235 PRO A O 1
ATOM 1787 N N . PRO A 1 236 ? -23.491 -2.735 13.959 1.00 43.59 236 PRO A N 1
ATOM 1788 C CA . PRO A 1 236 ? -22.682 -2.882 12.756 1.00 43.59 236 PRO A CA 1
ATOM 1789 C C . PRO A 1 236 ? -22.144 -1.510 12.347 1.00 43.59 236 PRO A C 1
ATOM 1791 O O . PRO A 1 236 ? -22.904 -0.536 12.338 1.00 43.59 236 PRO A O 1
ATOM 1794 N N . LEU A 1 237 ? -20.838 -1.452 12.049 1.00 48.31 237 LEU A N 1
ATOM 1795 C CA . LEU A 1 237 ? -20.119 -0.269 11.575 1.00 48.31 237 LEU A CA 1
ATOM 1796 C C . LEU A 1 237 ? -20.859 0.341 10.382 1.00 48.31 237 LEU A C 1
ATOM 1798 O O . LEU A 1 237 ? -20.613 0.005 9.227 1.00 48.31 237 LEU A O 1
ATOM 1802 N N . SER A 1 238 ? -21.779 1.250 10.673 1.00 46.75 238 SER A N 1
ATOM 1803 C CA . SER A 1 238 ? -22.453 2.067 9.681 1.00 46.75 238 SER A CA 1
ATOM 1804 C C . SER A 1 238 ? -21.603 3.317 9.537 1.00 46.75 238 SER A C 1
ATOM 1806 O O . SER A 1 238 ? -21.976 4.389 10.009 1.00 46.75 238 SER A O 1
ATOM 1808 N N . LEU A 1 239 ? -20.407 3.159 8.959 1.00 51.31 239 LEU A N 1
ATOM 1809 C CA . LEU A 1 239 ? -19.719 4.318 8.403 1.00 51.31 239 LEU A CA 1
ATOM 1810 C C . LEU A 1 239 ? -20.689 4.918 7.380 1.00 51.31 239 LEU A C 1
ATOM 1812 O O . LEU A 1 239 ? -21.291 4.153 6.616 1.00 51.31 239 LEU A O 1
ATOM 1816 N N . PRO A 1 240 ? -20.943 6.235 7.416 1.00 39.91 240 PRO A N 1
ATOM 1817 C CA . PRO A 1 240 ? -21.916 6.819 6.515 1.00 39.91 240 PRO A CA 1
ATOM 1818 C C . PRO A 1 240 ? -21.502 6.469 5.078 1.00 39.91 240 PRO A C 1
ATOM 1820 O O . PRO A 1 240 ? -20.326 6.503 4.734 1.00 39.91 240 PRO A O 1
ATOM 1823 N N . ALA A 1 241 ? -22.452 6.058 4.247 1.00 41.62 241 ALA A N 1
ATOM 1824 C CA . ALA A 1 241 ? -22.221 5.876 2.821 1.00 41.62 241 ALA A CA 1
ATOM 1825 C C . ALA A 1 241 ? -22.803 7.102 2.104 1.00 41.62 241 ALA A C 1
ATOM 1827 O O . ALA A 1 241 ? -23.983 7.411 2.281 1.00 41.62 241 ALA A O 1
ATOM 1828 N N . GLY A 1 242 ? -21.976 7.815 1.332 1.00 49.97 242 GLY A N 1
ATOM 1829 C CA . GLY A 1 242 ? -22.352 9.021 0.576 1.00 49.97 242 GLY A CA 1
ATOM 1830 C C . GLY A 1 242 ? -21.673 10.315 1.055 1.00 49.97 242 GLY A C 1
ATOM 1831 O O . GLY A 1 242 ? -20.893 10.302 2.001 1.00 49.97 242 GLY A O 1
ATOM 1832 N N . GLU A 1 243 ? -22.002 11.451 0.427 1.00 41.03 243 GLU A N 1
ATOM 1833 C CA . GLU A 1 243 ? -21.353 12.774 0.610 1.00 41.03 243 GLU A CA 1
ATOM 1834 C C . GLU A 1 243 ? -21.316 13.305 2.065 1.00 41.03 243 GLU A C 1
ATOM 1836 O O . GLU A 1 243 ? -20.541 14.204 2.397 1.00 41.03 243 GLU A O 1
ATOM 1841 N N . ALA A 1 244 ? -22.150 12.772 2.966 1.00 40.34 244 ALA A N 1
ATOM 1842 C CA . ALA A 1 244 ? -22.113 13.103 4.394 1.00 40.34 244 ALA A CA 1
ATOM 1843 C C . ALA A 1 244 ? -20.932 12.436 5.136 1.00 40.34 244 ALA A C 1
ATOM 1845 O O . ALA A 1 244 ? -20.435 12.998 6.108 1.00 40.34 244 ALA A O 1
ATOM 1846 N N . ALA A 1 245 ? -20.451 11.289 4.645 1.00 48.56 245 ALA A N 1
ATOM 1847 C CA . ALA A 1 245 ? -19.329 10.527 5.198 1.00 48.56 245 ALA A CA 1
ATOM 1848 C C . ALA A 1 245 ? -17.973 11.190 4.964 1.00 48.56 245 ALA A C 1
ATOM 1850 O O . ALA A 1 245 ? -17.089 11.150 5.818 1.00 48.56 245 ALA A O 1
ATOM 1851 N N . GLU A 1 246 ? -17.824 11.829 3.804 1.00 48.75 246 GLU A N 1
ATOM 1852 C CA . GLU A 1 246 ? -16.604 12.541 3.422 1.00 48.75 246 GLU A CA 1
ATOM 1853 C C . GLU A 1 246 ? -16.383 13.770 4.311 1.00 48.75 246 GLU A C 1
ATOM 1855 O O . GLU A 1 246 ? -15.252 14.071 4.688 1.00 48.75 246 GLU A O 1
ATOM 1860 N N . LYS A 1 247 ? -17.465 14.431 4.751 1.00 51.44 247 LYS A N 1
ATOM 1861 C CA . LYS A 1 247 ? -17.389 15.544 5.713 1.00 51.44 247 LYS A CA 1
ATOM 1862 C C . LYS A 1 247 ? -17.020 15.096 7.125 1.00 51.44 247 LYS A C 1
ATOM 1864 O O . LYS A 1 247 ? -16.350 15.847 7.831 1.00 51.44 247 LYS A O 1
ATOM 1869 N N . ASP A 1 248 ? -17.418 13.892 7.532 1.00 54.84 248 ASP A N 1
ATOM 1870 C CA . ASP A 1 248 ? -17.044 13.331 8.836 1.00 54.84 248 ASP A CA 1
ATOM 1871 C C . ASP A 1 248 ? -15.559 12.932 8.897 1.00 54.84 248 ASP A C 1
ATOM 1873 O O . ASP A 1 248 ? -14.967 12.942 9.976 1.00 54.84 248 ASP A O 1
ATOM 1877 N N . CYS A 1 249 ? -14.923 12.681 7.746 1.00 57.03 249 CYS A N 1
ATOM 1878 C CA . CYS A 1 249 ? -13.500 12.344 7.645 1.00 57.03 249 CYS A CA 1
ATOM 1879 C C . CYS A 1 249 ? -12.543 13.549 7.725 1.00 57.03 249 CYS A C 1
ATOM 1881 O O . CYS A 1 249 ? -11.327 13.367 7.668 1.00 57.03 249 CYS A O 1
ATOM 1883 N N . GLN A 1 250 ? -13.062 14.773 7.865 1.00 66.00 250 GLN A N 1
ATOM 1884 C CA . GLN A 1 250 ? -12.245 15.988 7.986 1.00 66.00 250 GLN A CA 1
ATOM 1885 C C . GLN A 1 250 ? -12.153 16.534 9.418 1.00 66.00 250 GLN A C 1
ATOM 1887 O O . GLN A 1 250 ? -11.364 17.445 9.675 1.00 66.00 250 GLN A O 1
ATOM 1892 N N . ASP A 1 251 ? -12.928 15.981 10.357 1.00 80.00 251 ASP A N 1
ATOM 1893 C CA . ASP A 1 251 ? -12.890 16.363 11.769 1.00 80.00 251 ASP A CA 1
ATOM 1894 C C . ASP A 1 251 ? -12.070 15.338 12.581 1.00 80.00 251 ASP A C 1
ATOM 1896 O O . ASP A 1 251 ? -12.539 14.215 12.811 1.00 80.00 251 ASP A O 1
ATOM 1900 N N . PRO A 1 252 ? -10.855 15.695 13.046 1.00 81.38 252 PRO A N 1
ATOM 1901 C CA . PRO A 1 252 ? -9.990 14.769 13.769 1.00 81.38 252 PRO A CA 1
ATOM 1902 C C . PRO A 1 252 ? -10.622 14.264 15.072 1.00 81.38 252 PRO A C 1
ATOM 1904 O O . PRO A 1 252 ? -10.386 13.119 15.446 1.00 81.38 252 PRO A O 1
ATOM 1907 N N . GLU A 1 253 ? -11.454 15.062 15.749 1.00 82.00 253 GLU A N 1
ATOM 1908 C CA . GLU A 1 253 ? -12.095 14.641 17.003 1.00 82.00 253 GLU A CA 1
ATOM 1909 C C . GLU A 1 253 ? -13.175 13.581 16.748 1.00 82.00 253 GLU A C 1
ATOM 1911 O O . GLU A 1 253 ? -13.272 12.593 17.477 1.00 82.00 253 GLU A O 1
ATOM 1916 N N . ARG A 1 254 ? -13.955 13.724 15.668 1.00 81.94 254 ARG A N 1
ATOM 1917 C CA . ARG A 1 254 ? -14.943 12.705 15.268 1.00 81.94 254 ARG A CA 1
ATOM 1918 C C . ARG A 1 254 ? -14.277 11.401 14.864 1.00 81.94 254 ARG A C 1
ATOM 1920 O O . ARG A 1 254 ? -14.733 10.336 15.271 1.00 81.94 254 ARG A O 1
ATOM 1927 N N . LEU A 1 255 ? -13.191 11.475 14.102 1.00 81.00 255 LEU A N 1
ATOM 1928 C CA . LEU A 1 255 ? -12.440 10.295 13.679 1.00 81.00 255 LEU A CA 1
ATOM 1929 C C . LEU A 1 255 ? -11.826 9.543 14.860 1.00 81.00 255 LEU A C 1
ATOM 1931 O O . LEU A 1 255 ? -11.848 8.312 14.879 1.00 81.00 255 LEU A O 1
ATOM 1935 N N . LEU A 1 256 ? -11.344 10.266 15.873 1.00 81.94 256 LEU A N 1
ATOM 1936 C CA . LEU A 1 256 ? -10.904 9.659 17.125 1.00 81.94 256 LEU A CA 1
ATOM 1937 C C . LEU A 1 256 ? -12.054 8.955 17.849 1.00 81.94 256 LEU A C 1
ATOM 1939 O O . LEU A 1 256 ? -11.873 7.822 18.283 1.00 81.94 256 LEU A O 1
ATOM 1943 N N . LEU A 1 257 ? -13.240 9.565 17.928 1.00 86.06 257 LEU A N 1
ATOM 1944 C CA . LEU A 1 257 ? -14.415 8.920 18.527 1.00 86.06 257 LEU A CA 1
ATOM 1945 C C . LEU A 1 257 ? -14.822 7.645 17.775 1.00 86.06 257 LEU A C 1
ATOM 1947 O O . LEU A 1 257 ? -15.141 6.635 18.406 1.00 86.06 257 LEU A O 1
ATOM 1951 N N . ILE A 1 258 ? -14.780 7.658 16.439 1.00 86.56 258 ILE A N 1
ATOM 1952 C CA . ILE A 1 258 ? -15.038 6.467 15.616 1.00 86.56 258 ILE A CA 1
ATOM 1953 C C . ILE A 1 258 ? -13.985 5.394 15.915 1.00 86.56 258 ILE A C 1
ATOM 1955 O O . ILE A 1 258 ? -14.334 4.250 16.202 1.00 86.56 258 ILE A O 1
ATOM 1959 N N . LEU A 1 259 ? -12.700 5.752 15.924 1.00 87.88 259 LEU A N 1
ATOM 1960 C CA . LEU A 1 259 ? -11.607 4.819 16.203 1.00 87.88 259 LEU A CA 1
ATOM 1961 C C . LEU A 1 259 ? -11.679 4.225 17.623 1.00 87.88 259 LEU A C 1
ATOM 1963 O O . LEU A 1 259 ? -11.403 3.040 17.814 1.00 87.88 259 LEU A O 1
ATOM 1967 N N . GLU A 1 260 ? -12.047 5.033 18.621 1.00 86.56 260 GLU A N 1
ATOM 1968 C CA . GLU A 1 260 ? -12.203 4.603 20.015 1.00 86.56 260 GLU A CA 1
ATOM 1969 C C . GLU A 1 260 ? -13.415 3.680 20.198 1.00 86.56 260 GLU A C 1
ATOM 1971 O O . GLU A 1 260 ? -13.310 2.677 20.906 1.00 86.56 260 GLU A O 1
ATOM 1976 N N . SER A 1 261 ? -14.541 3.994 19.551 1.00 87.12 261 SER A N 1
ATOM 1977 C CA . SER A 1 261 ? -15.780 3.206 19.635 1.00 87.12 261 SER A CA 1
ATOM 1978 C C . SER A 1 261 ? -15.762 1.930 18.791 1.00 87.12 261 SER A C 1
ATOM 1980 O O . SER A 1 261 ? -16.535 1.010 19.060 1.00 87.12 261 SER A O 1
ATOM 1982 N N . THR A 1 262 ? -14.870 1.841 17.804 1.00 89.25 262 THR A N 1
ATOM 1983 C CA . THR A 1 262 ? -14.713 0.642 16.977 1.00 89.25 262 THR A CA 1
ATOM 1984 C C . THR A 1 262 ? -13.982 -0.462 17.749 1.00 89.25 262 THR A C 1
ATOM 1986 O O . THR A 1 262 ? -12.831 -0.294 18.175 1.00 89.25 262 THR A O 1
ATOM 1989 N N . ASP A 1 263 ? -14.628 -1.626 17.880 1.00 92.19 263 ASP A N 1
ATOM 1990 C CA . ASP A 1 263 ? -14.032 -2.852 18.433 1.00 92.19 263 ASP A CA 1
ATOM 1991 C C . ASP A 1 263 ? -13.102 -3.521 17.406 1.00 92.19 263 ASP A C 1
ATOM 1993 O O . ASP A 1 263 ? -13.408 -4.560 16.820 1.00 92.19 263 ASP A O 1
ATOM 1997 N N . LEU A 1 264 ? -11.959 -2.882 17.150 1.00 94.31 264 LEU A N 1
ATOM 1998 C CA . LEU A 1 264 ? -10.940 -3.379 16.226 1.00 94.31 264 LEU A CA 1
ATOM 1999 C C . LEU A 1 264 ? -10.356 -4.722 16.683 1.00 94.31 264 LEU A C 1
ATOM 2001 O O . LEU A 1 264 ? -10.013 -5.565 15.861 1.00 94.31 264 LEU A O 1
ATOM 2005 N N . GLU A 1 265 ? -10.242 -4.951 17.988 1.00 93.69 265 GLU A N 1
ATOM 2006 C CA . GLU A 1 265 ? -9.766 -6.213 18.544 1.00 93.69 265 GLU A CA 1
ATOM 2007 C C . GLU A 1 265 ? -10.750 -7.364 18.286 1.00 93.69 265 GLU A C 1
ATOM 2009 O O . GLU A 1 265 ? -10.327 -8.469 17.931 1.00 93.69 265 GLU A O 1
ATOM 2014 N N . GLY A 1 266 ? -12.053 -7.120 18.448 1.00 91.50 266 GLY A N 1
ATOM 2015 C CA . GLY A 1 266 ? -13.115 -8.053 18.080 1.00 91.50 266 GLY A CA 1
ATOM 2016 C C . GLY A 1 266 ? -13.181 -8.291 16.575 1.00 91.50 266 GLY A C 1
ATOM 2017 O O . GLY A 1 266 ? -13.233 -9.445 16.149 1.00 91.50 266 GLY A O 1
ATOM 2018 N N . LEU A 1 267 ? -13.082 -7.228 15.769 1.00 90.81 267 LEU A N 1
ATOM 2019 C CA . LEU A 1 267 ? -13.025 -7.320 14.307 1.00 90.81 267 LEU A CA 1
ATOM 2020 C C . LEU A 1 267 ? -11.827 -8.141 13.841 1.00 90.81 267 LEU A C 1
ATOM 2022 O O . LEU A 1 267 ? -12.006 -9.053 13.043 1.00 90.81 267 LEU A O 1
ATOM 2026 N N . ARG A 1 268 ? -10.626 -7.905 14.384 1.00 92.56 268 ARG A N 1
ATOM 2027 C CA . ARG A 1 268 ? -9.446 -8.708 14.044 1.00 92.56 268 ARG A CA 1
ATOM 2028 C C . ARG A 1 268 ? -9.656 -10.178 14.376 1.00 92.56 268 ARG A C 1
ATOM 2030 O O . ARG A 1 268 ? -9.339 -11.023 13.556 1.00 92.56 268 ARG A O 1
ATOM 2037 N N . LYS A 1 269 ? -10.231 -10.499 15.541 1.00 88.81 269 LYS A N 1
ATOM 2038 C CA . LYS A 1 269 ? -10.551 -11.892 15.899 1.00 88.81 269 LYS A CA 1
ATOM 2039 C C . LYS A 1 269 ? -11.564 -12.506 14.938 1.00 88.81 269 LYS A C 1
ATOM 2041 O O . LYS A 1 269 ? -11.378 -13.646 14.536 1.00 88.81 269 LYS A O 1
ATOM 2046 N N . ALA A 1 270 ? -12.614 -11.773 14.571 1.00 87.12 270 ALA A N 1
ATOM 2047 C CA . ALA A 1 270 ? -13.607 -12.240 13.609 1.00 87.12 270 ALA A CA 1
ATOM 2048 C C . ALA A 1 270 ? -12.982 -12.470 12.224 1.00 87.12 270 ALA A C 1
ATOM 2050 O O . ALA A 1 270 ? -13.239 -13.496 11.604 1.00 87.12 270 ALA A O 1
ATOM 2051 N N . LEU A 1 271 ? -12.107 -11.562 11.786 1.00 86.88 271 LEU A N 1
ATOM 2052 C CA . LEU A 1 271 ? -11.328 -11.685 10.558 1.00 86.88 271 LEU A CA 1
ATOM 2053 C C . LEU A 1 271 ? -10.265 -12.786 10.647 1.00 86.88 271 LEU A C 1
ATOM 2055 O O . LEU A 1 271 ? -9.923 -13.351 9.622 1.00 86.88 271 LEU A O 1
ATOM 2059 N N . ASP A 1 272 ? -9.739 -13.129 11.821 1.00 81.56 272 ASP A N 1
ATOM 2060 C CA . ASP A 1 272 ? -8.789 -14.237 12.008 1.00 81.56 272 ASP A CA 1
ATOM 2061 C C . ASP A 1 272 ? -9.494 -15.604 11.962 1.00 81.56 272 ASP A C 1
ATOM 2063 O O . ASP A 1 272 ? -8.890 -16.598 11.547 1.00 81.56 272 ASP A O 1
ATOM 2067 N N . VAL A 1 273 ? -10.779 -15.669 12.333 1.00 75.94 273 VAL A N 1
ATOM 2068 C CA . VAL A 1 273 ? -11.593 -16.883 12.197 1.00 75.94 273 VAL A CA 1
ATOM 2069 C C . VAL A 1 273 ? -11.823 -17.141 10.713 1.00 75.94 273 VAL A C 1
ATOM 2071 O O . VAL A 1 273 ? -12.657 -16.522 10.059 1.00 75.94 273 VAL A O 1
ATOM 2074 N N . SER A 1 274 ? -11.029 -18.058 10.169 1.00 63.78 274 SER A N 1
ATOM 2075 C CA . SER A 1 274 ? -11.100 -18.391 8.759 1.00 63.78 274 SER A CA 1
ATOM 2076 C C . SER A 1 274 ? -12.422 -19.054 8.392 1.00 63.78 274 SER A C 1
ATOM 2078 O O . SER A 1 274 ? -12.859 -19.999 9.049 1.00 63.78 274 SER A O 1
ATOM 2080 N N . SER A 1 275 ? -12.977 -18.648 7.252 1.00 56.34 275 SER A N 1
ATOM 2081 C CA . SER A 1 275 ? -13.916 -19.433 6.447 1.00 56.34 275 SER A CA 1
ATOM 2082 C C . SER A 1 275 ? -13.256 -20.668 5.811 1.00 56.34 275 SER A C 1
ATOM 2084 O O . SER A 1 275 ? -13.807 -21.227 4.869 1.00 56.34 275 SER A O 1
ATOM 2086 N N . ASP A 1 276 ? -12.122 -21.156 6.337 1.00 54.34 276 ASP A N 1
ATOM 2087 C CA . ASP A 1 276 ? -11.465 -22.416 5.945 1.00 54.34 276 ASP A CA 1
ATOM 2088 C C . ASP A 1 276 ? -12.459 -23.586 5.873 1.00 54.34 276 ASP A C 1
ATOM 2090 O O . ASP A 1 276 ? -12.260 -24.529 5.111 1.00 54.34 276 ASP A O 1
ATOM 2094 N N . HIS A 1 277 ? -13.546 -23.534 6.647 1.00 51.81 277 HIS A N 1
ATOM 2095 C CA . HIS A 1 277 ? -14.614 -24.531 6.613 1.00 51.81 277 HIS A CA 1
ATOM 2096 C C . HIS A 1 277 ? -15.506 -24.493 5.363 1.00 51.81 277 HIS A C 1
ATOM 2098 O O . HIS A 1 277 ? -16.195 -25.472 5.109 1.00 51.81 277 HIS A O 1
ATOM 2104 N N . LEU A 1 278 ? -15.496 -23.410 4.587 1.00 52.03 278 LEU A N 1
ATOM 2105 C CA . LEU A 1 278 ? -16.149 -23.303 3.279 1.00 52.03 278 LEU A CA 1
ATOM 2106 C C . LEU A 1 278 ? -15.118 -23.466 2.152 1.00 52.03 278 LEU A C 1
ATOM 2108 O O . LEU A 1 278 ? -15.314 -24.294 1.270 1.00 52.03 278 LEU A O 1
ATOM 2112 N N . GLU A 1 279 ? -13.971 -22.782 2.233 1.00 54.16 279 GLU A N 1
ATOM 2113 C CA . GLU A 1 279 ? -12.941 -22.783 1.175 1.00 54.16 279 GLU A CA 1
ATOM 2114 C C . GLU A 1 279 ? -12.201 -24.119 1.011 1.00 54.16 279 GLU A C 1
ATOM 2116 O O . GLU A 1 279 ? -11.751 -24.455 -0.083 1.00 54.16 279 GLU A O 1
ATOM 2121 N N . ARG A 1 280 ? -12.061 -2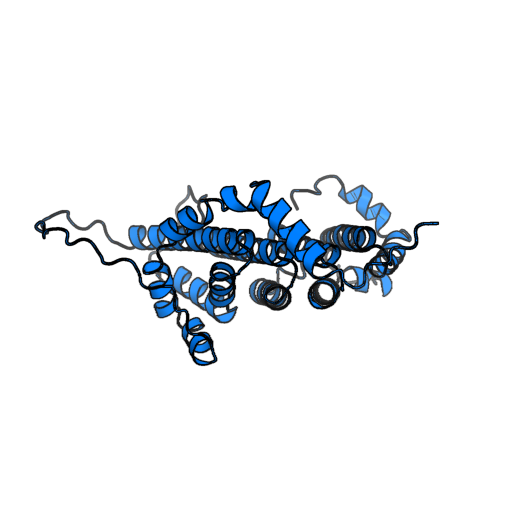4.905 2.087 1.00 56.66 280 ARG A N 1
ATOM 2122 C CA . ARG A 1 280 ? -11.433 -26.238 2.039 1.00 56.66 280 ARG A CA 1
ATOM 2123 C C . ARG A 1 280 ? -12.433 -27.376 2.163 1.00 56.66 280 ARG A C 1
ATOM 2125 O O . ARG A 1 280 ? -12.019 -28.524 2.332 1.00 56.66 280 ARG A O 1
ATOM 2132 N N . ASN A 1 281 ? -13.732 -27.089 2.088 1.00 68.38 281 ASN A N 1
ATOM 2133 C CA . ASN A 1 281 ? -14.726 -28.147 2.074 1.00 68.38 281 ASN A CA 1
ATOM 2134 C C . ASN A 1 281 ? -14.839 -28.715 0.651 1.00 68.38 281 ASN A C 1
ATOM 2136 O O . ASN A 1 281 ? -15.283 -27.999 -0.249 1.00 68.38 281 ASN A O 1
ATOM 2140 N N . PRO A 1 282 ? -14.482 -29.993 0.421 1.00 71.62 282 PRO A N 1
ATOM 2141 C CA . PRO A 1 282 ? -14.677 -30.625 -0.881 1.00 71.62 282 PRO A CA 1
ATOM 2142 C C . PRO A 1 282 ? -16.139 -30.570 -1.355 1.00 71.62 282 PRO A C 1
ATOM 2144 O O . PRO A 1 282 ? -16.383 -30.599 -2.556 1.00 71.62 282 PRO A O 1
ATOM 2147 N N . GLU A 1 283 ? -17.107 -30.441 -0.444 1.00 75.75 283 GLU A N 1
ATOM 2148 C CA . GLU A 1 283 ? -18.517 -30.234 -0.782 1.00 75.75 283 GLU A CA 1
ATOM 2149 C C . GLU A 1 283 ? -18.785 -28.871 -1.439 1.00 75.75 283 GLU A C 1
ATOM 2151 O O . GLU A 1 283 ? -19.556 -28.819 -2.391 1.00 75.75 283 GLU A O 1
ATOM 2156 N N . SER A 1 284 ? -18.117 -27.795 -1.003 1.00 73.69 284 SER A N 1
ATOM 2157 C CA . SER A 1 284 ? -18.247 -26.469 -1.631 1.00 73.69 284 SER A CA 1
ATOM 2158 C C . SER A 1 284 ? -17.723 -26.503 -3.066 1.00 73.69 284 SER A C 1
ATOM 2160 O O . SER A 1 284 ? -18.409 -26.073 -3.986 1.00 73.69 284 SER A O 1
ATOM 2162 N N . LEU A 1 285 ? -16.560 -27.131 -3.281 1.00 77.56 285 LEU A N 1
ATOM 2163 C CA . LEU A 1 285 ? -16.005 -27.332 -4.623 1.00 77.56 285 LEU A CA 1
ATOM 2164 C C . LEU A 1 285 ? -16.937 -28.175 -5.509 1.00 77.56 285 LEU A C 1
ATOM 2166 O O . LEU A 1 285 ? -17.120 -27.876 -6.687 1.00 77.56 285 LEU A O 1
ATOM 2170 N N . LEU A 1 286 ? -17.534 -29.238 -4.959 1.00 80.56 286 LEU A N 1
ATOM 2171 C CA . LEU A 1 286 ? -18.506 -30.058 -5.684 1.00 80.56 286 LEU A CA 1
ATOM 2172 C C . LEU A 1 286 ? -19.764 -29.261 -6.045 1.00 80.56 286 LEU A C 1
ATOM 2174 O O . LEU A 1 286 ? -20.272 -29.420 -7.152 1.00 80.56 286 LEU A O 1
ATOM 2178 N N . GLN A 1 287 ? -20.254 -28.400 -5.151 1.00 79.81 287 GLN A N 1
ATOM 2179 C CA . GLN A 1 287 ? -21.383 -27.512 -5.429 1.00 79.81 287 GLN A CA 1
ATOM 2180 C C . GLN A 1 287 ? -21.054 -26.510 -6.538 1.00 79.81 287 GLN A C 1
ATOM 2182 O O . GLN A 1 287 ? -21.869 -26.346 -7.443 1.00 79.81 287 GLN A O 1
ATOM 2187 N N . ASP A 1 288 ? -19.855 -25.928 -6.539 1.00 80.12 288 ASP A N 1
ATOM 2188 C CA . ASP A 1 288 ? -19.408 -25.015 -7.597 1.00 80.12 288 ASP A CA 1
ATOM 2189 C C . ASP A 1 288 ? -19.306 -25.725 -8.958 1.00 80.12 288 ASP A C 1
ATOM 2191 O O . ASP A 1 288 ? -19.789 -25.215 -9.972 1.00 80.12 288 ASP A O 1
ATOM 2195 N N . ILE A 1 289 ? -18.752 -26.945 -8.990 1.00 82.75 289 ILE A N 1
ATOM 2196 C CA . ILE A 1 289 ? -18.694 -27.780 -10.202 1.00 82.75 289 ILE A CA 1
ATOM 2197 C C . ILE A 1 289 ? -20.105 -28.107 -10.703 1.00 82.75 289 ILE A C 1
ATOM 2199 O O . ILE A 1 289 ? -20.371 -28.015 -11.902 1.00 82.75 289 ILE A O 1
ATOM 2203 N N . LEU A 1 290 ? -21.019 -28.483 -9.805 1.00 81.81 290 LEU A N 1
ATOM 2204 C CA . LEU A 1 290 ? -22.404 -28.799 -10.158 1.00 81.81 290 LEU A CA 1
ATOM 2205 C C . LEU A 1 290 ? -23.173 -27.562 -10.634 1.00 81.81 290 LEU A C 1
ATOM 2207 O O . LEU A 1 290 ? -23.959 -27.676 -11.570 1.00 81.81 290 LEU A O 1
ATOM 2211 N N . ALA A 1 291 ? -22.932 -26.388 -10.050 1.00 81.56 291 ALA A N 1
ATOM 2212 C CA . ALA A 1 291 ? -23.527 -25.128 -10.490 1.00 81.56 291 ALA A CA 1
ATOM 2213 C C . ALA A 1 291 ? -23.025 -24.721 -11.885 1.00 81.56 291 ALA A C 1
ATOM 2215 O O . ALA A 1 291 ? -23.822 -24.339 -12.742 1.00 81.56 291 ALA A O 1
ATOM 2216 N N . ALA A 1 292 ? -21.724 -24.875 -12.153 1.00 79.19 292 ALA A N 1
ATOM 2217 C CA . ALA A 1 292 ? -21.149 -24.646 -13.477 1.00 79.19 292 ALA A CA 1
ATOM 2218 C C . ALA A 1 292 ? -21.665 -25.658 -14.519 1.00 79.19 292 ALA A C 1
ATOM 2220 O O . ALA A 1 292 ? -21.946 -25.288 -15.659 1.00 79.19 292 ALA A O 1
ATOM 2221 N N . ALA A 1 293 ? -21.838 -26.925 -14.130 1.00 75.38 293 ALA A N 1
ATOM 2222 C CA . ALA A 1 293 ? -22.372 -27.979 -14.993 1.00 75.38 293 ALA A CA 1
ATOM 2223 C C . ALA A 1 293 ? -23.892 -27.865 -15.223 1.00 75.38 293 ALA A C 1
ATOM 2225 O O . ALA A 1 293 ? -24.378 -28.233 -16.289 1.00 75.38 293 ALA A O 1
ATOM 2226 N N . GLY A 1 294 ? -24.653 -27.335 -14.261 1.00 60.75 294 GLY A N 1
ATOM 2227 C CA . GLY A 1 294 ? -26.102 -27.126 -14.371 1.00 60.75 294 GLY A CA 1
ATOM 2228 C C . GLY A 1 294 ? -26.503 -26.056 -15.392 1.00 60.75 294 GLY A C 1
ATOM 2229 O O . GLY A 1 294 ? -27.637 -26.056 -15.860 1.00 60.75 294 GLY A O 1
ATOM 2230 N N . ASN A 1 295 ? -25.559 -25.199 -15.789 1.00 58.22 295 ASN A N 1
ATOM 2231 C CA . ASN A 1 295 ? -25.735 -24.199 -16.844 1.00 58.22 295 ASN A CA 1
ATOM 2232 C C . ASN A 1 295 ? -25.270 -24.698 -18.230 1.00 58.22 295 ASN A C 1
ATOM 2234 O O . ASN A 1 295 ? -25.217 -23.922 -19.181 1.00 58.22 295 ASN A O 1
ATOM 2238 N N . ALA A 1 296 ? -24.917 -25.981 -18.362 1.00 56.03 296 ALA A N 1
ATOM 2239 C CA . ALA A 1 296 ? -24.264 -26.542 -19.542 1.00 56.03 296 ALA A CA 1
ATOM 2240 C C . ALA A 1 296 ? -25.221 -27.205 -20.554 1.00 56.03 296 ALA A C 1
ATOM 2242 O O . ALA A 1 296 ? -24.891 -28.259 -21.099 1.00 56.03 296 ALA A O 1
ATOM 2243 N N . GLU A 1 297 ? -26.363 -26.590 -20.888 1.00 55.72 297 GLU A N 1
ATOM 2244 C CA . GLU A 1 297 ? -27.085 -27.007 -22.110 1.00 55.72 297 GLU A CA 1
ATOM 2245 C C . GLU A 1 297 ? -26.304 -26.676 -23.407 1.00 55.72 297 GLU A C 1
ATOM 2247 O O . GLU A 1 297 ? -26.685 -27.137 -24.481 1.00 55.72 297 GLU A O 1
ATOM 2252 N N . GLU A 1 298 ? -25.151 -25.988 -23.328 1.00 53.12 298 GLU A N 1
ATOM 2253 C CA . GLU A 1 298 ? -24.314 -25.651 -24.495 1.00 53.12 298 GLU A CA 1
ATOM 2254 C C . GLU A 1 298 ? -22.805 -25.967 -24.382 1.00 53.12 298 GLU A C 1
ATOM 2256 O O . GLU A 1 298 ? -22.023 -25.461 -25.180 1.00 53.12 298 GLU A O 1
ATOM 2261 N N . ASN A 1 299 ? -22.339 -26.861 -23.498 1.00 50.59 299 ASN A N 1
ATOM 2262 C CA . ASN A 1 299 ? -20.945 -27.348 -23.589 1.00 50.59 299 ASN A CA 1
ATOM 2263 C C . ASN A 1 299 ? -20.825 -28.553 -24.536 1.00 50.59 299 ASN A C 1
ATOM 2265 O O . ASN A 1 299 ? -20.502 -29.672 -24.135 1.00 50.59 299 ASN A O 1
ATOM 2269 N N . LYS A 1 300 ? -21.046 -28.314 -25.834 1.00 46.53 300 LYS A N 1
ATOM 2270 C CA . LYS A 1 300 ? -20.483 -29.172 -26.887 1.00 46.53 300 LYS A CA 1
ATOM 2271 C C . LYS A 1 300 ? -19.001 -28.849 -27.026 1.00 46.53 300 LYS A C 1
ATOM 2273 O O . LYS A 1 300 ? -18.597 -28.080 -27.892 1.00 46.53 300 LYS A O 1
ATOM 2278 N N . VAL A 1 301 ? -18.191 -29.438 -26.155 1.00 46.88 301 VAL A N 1
ATOM 2279 C CA . VAL A 1 301 ? -16.752 -29.512 -26.392 1.00 46.88 301 VAL A CA 1
ATOM 2280 C C . VAL A 1 301 ? -16.532 -30.625 -27.419 1.00 46.88 301 VAL A C 1
ATOM 2282 O O . VAL A 1 301 ? -16.487 -31.805 -27.077 1.00 46.88 301 VAL A O 1
ATOM 2285 N N . ASP A 1 302 ? -16.463 -30.238 -28.694 1.00 48.19 302 ASP A N 1
ATOM 2286 C CA . ASP A 1 302 ? -15.813 -31.030 -29.739 1.00 48.19 302 ASP A CA 1
ATOM 2287 C C . ASP A 1 302 ? -14.319 -31.105 -29.387 1.00 48.19 302 ASP A C 1
ATOM 2289 O O . ASP A 1 302 ? -13.551 -30.181 -29.655 1.00 48.19 302 ASP A O 1
ATOM 2293 N N . CYS A 1 303 ? -13.904 -32.194 -28.744 1.00 46.31 303 CYS A N 1
ATOM 2294 C CA . CYS A 1 303 ? -12.491 -32.542 -28.647 1.00 46.31 303 CYS A CA 1
ATOM 2295 C C . CYS A 1 303 ? -12.092 -33.309 -29.918 1.00 46.31 303 CYS A C 1
ATOM 2297 O O . CYS A 1 303 ? -12.541 -34.442 -30.108 1.00 46.31 303 CYS A O 1
ATOM 2299 N N . TYR A 1 304 ? -11.251 -32.694 -30.755 1.00 40.22 304 TYR A N 1
ATOM 2300 C CA . TYR A 1 304 ? -10.374 -33.391 -31.706 1.00 40.22 304 TYR A CA 1
ATOM 2301 C C . TYR A 1 304 ? -9.047 -33.743 -31.033 1.00 40.22 304 TYR A C 1
ATOM 2303 O O . TYR A 1 304 ? -8.543 -32.894 -30.262 1.00 40.22 304 TYR A O 1
#

pLDDT: mean 76.18, std 21.05, range [33.44, 98.62]